Protein AF-A0A9E0WX38-F1 (afdb_monomer)

pLDDT: mean 93.48, std 8.28, range [38.69, 98.75]

Foldseek 3Di:
DPDPPPALLVLLQPADDPDHDDPVNSVVLVVVLVVLCVVVQDVHSRRLSNLSNVLRVLLVQLLVLLVLLQFFLFDDPVPDDDDPVRTDPHGDADSVVLNLVQSVVSVLVSVCVSRVADAAEEELAFLSLSSQLSSCQDVVLFAPQCPPQGHNDRNRSSSVSNLECDPDADPVRHRPHLHYSGCDPRRRRYPDRNPQGQVLLQCQLQPAAQVHEYEYEHEPVSPVPDPCSVVNVVPHDNVGGPHYHYDYSYD

Mean predicted aligned error: 4.36 Å

Secondary structure (DSSP, 8-state):
-----S-HHHHHHT-BTTB---HHHHHHHHHHHHHHHHTTSSS-HHHHHHHHHHHHHHHHHHHHHHHHHHHBS---TT-PPPPGGGB-SS--S-HHHHHHHHHHHHHHHHHHHHHT---EEEES-GGGHHHHHHHHHHHT---TTTTTT--SSHHHHHHHHHHTT---B-TTSSBSSS--SS--TTSTT------STTHHHHHGGGSSPTT-EEEEEEEHHHHHHSTTTTTGGGG--TTTS-EEEEEEE--

Sequence (251 aa):
MPPHQTNPLADWQAGYGPIVHRAETIERMQALVQRLVAQQRVADEATAHTLLAAADRLSCTAMSVVAHMTYARRIDRSGRPLAIEDFKPTPEGHTGGSLNMVPAFVGYLLANALTGTTRGWLMGQGHC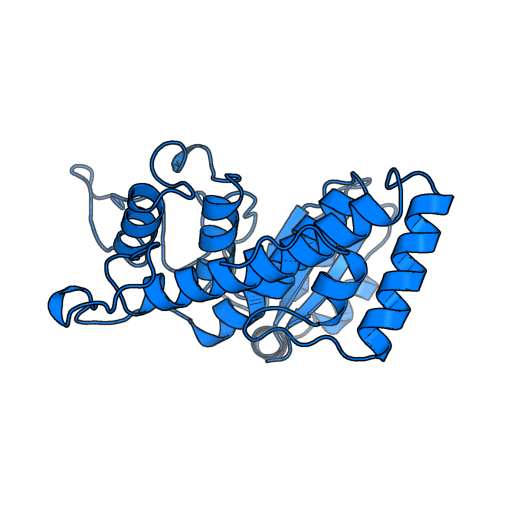VAAIEAVNALTGDVSAAQRGRYDRSEVGLSRLISDFYSYAIDEQGRPAVPLGSHAGPNTAGAISEGGYLGFAGLQYVHTPLPGESLVTFLSDGAFEEQRGSDWAPRWWRAEDCGFAIPIMVLN

Solvent-accessible surface area (backbone atoms only — not comparable to full-atom values): 13602 Å² total; per-residue (Å²): 130,82,85,87,82,83,48,47,56,60,53,34,63,70,30,44,90,94,46,74,66,50,72,68,53,52,52,53,48,52,56,47,44,55,52,32,34,77,66,65,42,30,97,40,63,67,60,51,25,42,51,53,36,48,43,42,54,48,30,52,51,26,41,50,45,32,52,29,30,30,43,21,44,51,62,62,88,87,67,62,85,80,58,81,90,38,42,45,94,73,61,57,82,47,56,74,61,12,54,61,39,23,52,54,54,44,48,52,54,49,52,24,67,50,53,74,46,87,59,50,54,46,48,22,59,7,46,28,28,51,22,55,53,32,43,20,22,62,73,63,59,52,20,86,80,34,61,91,58,46,30,68,48,58,68,20,43,17,45,48,19,49,40,44,67,50,85,52,61,39,100,83,76,43,75,60,55,73,48,55,64,35,31,39,95,44,37,54,75,50,82,52,38,25,75,72,56,20,54,47,50,55,44,49,50,68,64,26,51,62,89,38,32,27,41,30,41,39,35,55,72,32,55,72,72,33,88,57,36,88,50,31,67,78,75,51,45,75,85,78,12,16,52,62,44,78,40,78,50,80,132

Nearest PDB structures (foldseek):
  8io8-assembly1_B  TM=8.795E-01  e=1.112E-07  unclassified
  8ioe-assembly1_A  TM=8.460E-01  e=9.901E-08  Synechococcus elongatus PCC 7942 = FACHB-805
  8ioe-assembly1_G  TM=8.094E-01  e=1.112E-07  Synechococcus elongatus PCC 7942 = FACHB-805
  3ahi-assembly1_A-2  TM=8.149E-01  e=2.651E-07  Bifidobacterium breve
  1tq8-assembly2_E-2  TM=4.152E-01  e=7.425E+00  Mycobacterium tuberculosis H37Rv

Structure (mmCIF, N/CA/C/O backbone):
data_AF-A0A9E0WX38-F1
#
_entry.id   AF-A0A9E0WX38-F1
#
loop_
_atom_site.group_PDB
_atom_site.id
_atom_site.type_symbol
_atom_site.label_atom_id
_atom_site.label_alt_id
_atom_site.label_comp_id
_atom_site.label_asym_id
_atom_site.label_entity_id
_atom_site.label_seq_id
_atom_site.pdbx_PDB_ins_code
_atom_site.Cartn_x
_atom_site.Cartn_y
_atom_site.Cartn_z
_atom_site.occupancy
_atom_site.B_iso_or_equiv
_atom_site.auth_seq_id
_atom_site.auth_comp_id
_atom_site.auth_asym_id
_atom_site.auth_atom_id
_atom_site.pdbx_PDB_model_num
ATOM 1 N N . MET A 1 1 ? 23.300 -7.538 12.062 1.00 38.69 1 MET A N 1
ATOM 2 C CA . MET A 1 1 ? 22.141 -6.879 12.702 1.00 38.69 1 MET A CA 1
ATOM 3 C C . MET A 1 1 ? 22.205 -7.171 14.189 1.00 38.69 1 MET A C 1
ATOM 5 O O . MET A 1 1 ? 22.319 -8.350 14.512 1.00 38.69 1 MET A O 1
ATOM 9 N N . PRO A 1 2 ? 22.183 -6.169 15.081 1.00 39.84 2 PRO A N 1
ATOM 10 C CA . PRO A 1 2 ? 22.010 -6.460 16.493 1.00 39.84 2 PRO A CA 1
ATOM 11 C C . PRO A 1 2 ? 20.585 -6.998 16.726 1.00 39.84 2 PRO A C 1
ATOM 13 O O . PRO A 1 2 ? 19.672 -6.663 15.961 1.00 39.84 2 PRO A O 1
ATOM 16 N N . PRO A 1 3 ? 20.386 -7.856 17.737 1.00 42.59 3 PRO A N 1
ATOM 17 C CA . PRO A 1 3 ? 19.090 -8.442 18.037 1.00 42.59 3 PRO A CA 1
ATOM 18 C C . PRO A 1 3 ? 18.203 -7.372 18.685 1.00 42.59 3 PRO A C 1
ATOM 20 O O . PRO A 1 3 ? 18.282 -7.135 19.885 1.00 42.59 3 PRO A O 1
ATOM 23 N N . HIS A 1 4 ? 17.365 -6.694 17.899 1.00 50.53 4 HIS A N 1
ATOM 24 C CA . HIS A 1 4 ? 16.311 -5.837 18.448 1.00 50.53 4 HIS A CA 1
ATOM 25 C C . HIS A 1 4 ? 15.144 -6.710 18.915 1.00 50.53 4 HIS A C 1
ATOM 27 O O . HIS A 1 4 ? 14.237 -7.032 18.151 1.00 50.53 4 HIS A O 1
ATOM 33 N N . GLN A 1 5 ? 15.215 -7.124 20.177 1.00 52.88 5 GLN A N 1
ATOM 34 C CA . GLN A 1 5 ? 14.068 -7.555 20.980 1.00 52.88 5 GLN A CA 1
ATOM 35 C C . GLN A 1 5 ? 14.127 -6.906 22.372 1.00 52.88 5 GLN A C 1
ATOM 37 O O . GLN A 1 5 ? 13.846 -7.559 23.372 1.00 52.88 5 GLN A O 1
ATOM 42 N N . THR A 1 6 ? 14.543 -5.640 22.481 1.00 66.44 6 THR A N 1
ATOM 43 C CA . THR A 1 6 ? 14.740 -5.025 23.806 1.00 66.44 6 THR A CA 1
ATOM 44 C C . THR A 1 6 ? 13.686 -4.011 24.236 1.00 66.44 6 THR A C 1
ATOM 46 O O . THR A 1 6 ? 13.553 -3.846 25.440 1.00 66.44 6 THR A O 1
ATOM 49 N N . ASN A 1 7 ? 12.866 -3.419 23.357 1.00 86.44 7 ASN A N 1
ATOM 50 C CA . ASN A 1 7 ? 11.622 -2.722 23.740 1.00 86.44 7 ASN A CA 1
ATOM 51 C C . ASN A 1 7 ? 10.858 -2.272 22.471 1.00 86.44 7 ASN A C 1
ATOM 53 O O . ASN A 1 7 ? 11.273 -1.284 21.864 1.00 86.44 7 ASN A O 1
ATOM 57 N N . PRO A 1 8 ? 9.740 -2.917 22.075 1.00 85.81 8 PRO A N 1
ATOM 58 C CA . PRO A 1 8 ? 9.009 -2.558 20.852 1.00 85.81 8 PRO A CA 1
ATOM 59 C C . PRO A 1 8 ? 8.554 -1.094 20.783 1.00 85.81 8 PRO A C 1
ATOM 61 O O . PRO A 1 8 ? 8.531 -0.511 19.703 1.00 85.81 8 PRO A O 1
ATOM 64 N N . LEU A 1 9 ? 8.221 -0.485 21.928 1.00 91.88 9 LEU A N 1
ATOM 65 C CA . LEU A 1 9 ? 7.850 0.929 21.985 1.00 91.88 9 LEU A CA 1
ATOM 66 C C . LEU A 1 9 ? 9.053 1.825 21.679 1.00 91.88 9 LEU A C 1
ATOM 68 O O . LEU A 1 9 ? 8.936 2.731 20.861 1.00 91.88 9 LEU A O 1
ATOM 72 N N . ALA A 1 10 ? 10.200 1.568 22.312 1.00 93.38 10 ALA A N 1
ATOM 73 C CA . ALA A 1 10 ? 11.402 2.368 22.084 1.00 93.38 10 ALA A CA 1
ATOM 74 C C . ALA A 1 10 ? 11.921 2.206 20.647 1.00 93.38 10 ALA A C 1
ATOM 76 O O . ALA A 1 10 ? 12.322 3.189 20.029 1.00 93.38 10 ALA A O 1
ATOM 77 N N . ASP A 1 11 ? 11.859 0.983 20.107 1.00 89.12 11 ASP A N 1
ATOM 78 C CA . ASP A 1 11 ? 12.226 0.695 18.719 1.00 89.12 11 ASP A CA 1
ATOM 79 C C . ASP A 1 11 ? 11.339 1.476 17.738 1.00 89.12 11 ASP A C 1
ATOM 81 O O . ASP A 1 11 ? 11.852 2.071 16.795 1.00 89.12 11 ASP A O 1
ATOM 85 N N . TRP A 1 12 ? 10.020 1.515 17.967 1.00 95.94 12 TRP A N 1
ATOM 86 C CA . TRP A 1 12 ? 9.110 2.305 17.138 1.00 95.94 12 TRP A CA 1
ATOM 87 C C . TRP A 1 12 ? 9.351 3.811 17.299 1.00 95.94 12 TRP A C 1
ATOM 89 O O . TRP A 1 12 ? 9.479 4.514 16.306 1.00 95.94 12 TRP A O 1
ATOM 99 N N . GLN A 1 13 ? 9.483 4.318 18.529 1.00 96.44 13 GLN A N 1
ATOM 100 C CA . GLN A 1 13 ? 9.718 5.745 18.796 1.00 96.44 13 GLN A CA 1
ATOM 101 C C . GLN A 1 13 ? 11.007 6.277 18.157 1.00 96.44 13 GLN A C 1
ATOM 103 O O . GLN A 1 13 ? 11.048 7.437 17.749 1.00 96.44 13 GLN A O 1
ATOM 108 N N . ALA A 1 14 ? 12.044 5.442 18.055 1.00 95.06 14 ALA A N 1
ATOM 109 C CA . ALA A 1 14 ? 13.295 5.793 17.390 1.00 95.06 14 ALA A CA 1
ATOM 110 C C . ALA A 1 14 ? 13.147 5.960 15.864 1.00 95.06 14 ALA A C 1
ATOM 112 O O . ALA A 1 14 ? 14.018 6.561 15.232 1.00 95.06 14 ALA A O 1
ATOM 113 N N . GLY A 1 15 ? 12.056 5.456 15.279 1.00 95.56 15 GLY A N 1
ATOM 114 C CA . GLY A 1 15 ? 11.869 5.369 13.836 1.00 95.56 15 GLY A CA 1
ATOM 115 C C . GLY A 1 15 ? 12.693 4.244 13.204 1.00 95.5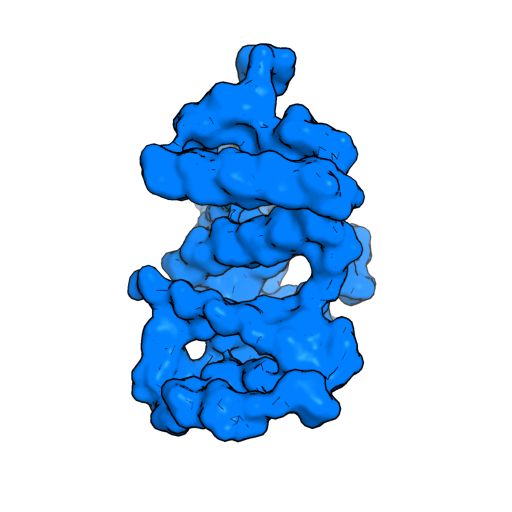6 15 GLY A C 1
ATOM 116 O O . GLY A 1 15 ? 13.374 3.464 13.874 1.00 95.56 15 GLY A O 1
ATOM 117 N N . TYR A 1 16 ? 12.632 4.139 11.878 1.00 96.38 16 TYR A N 1
ATOM 118 C CA . TYR A 1 16 ? 13.364 3.113 11.135 1.00 96.38 16 TYR A CA 1
ATOM 119 C C . TYR A 1 16 ? 13.675 3.583 9.714 1.00 96.38 16 TYR A C 1
ATOM 121 O O . TYR A 1 16 ? 12.792 4.040 8.991 1.00 96.38 16 TYR A O 1
ATOM 129 N N . GLY A 1 17 ? 14.934 3.445 9.286 1.00 94.75 17 GLY A N 1
ATOM 130 C CA . GLY A 1 17 ? 15.365 3.906 7.964 1.00 94.75 17 GLY A CA 1
ATOM 131 C C . GLY A 1 17 ? 15.075 5.406 7.766 1.00 94.75 17 GLY A C 1
ATOM 132 O O . GLY A 1 17 ? 15.518 6.200 8.593 1.00 94.75 17 GLY A O 1
ATOM 133 N N . PRO A 1 18 ? 14.357 5.817 6.700 1.00 94.69 18 PRO A N 1
ATOM 134 C CA . PRO A 1 18 ? 13.966 7.213 6.487 1.00 94.69 18 PRO A CA 1
ATOM 135 C C . PRO A 1 18 ? 12.768 7.672 7.341 1.00 94.69 18 PRO A C 1
ATOM 137 O O . PRO A 1 18 ? 12.401 8.843 7.277 1.00 94.69 18 PRO A O 1
ATOM 140 N N . ILE A 1 19 ? 12.119 6.780 8.098 1.00 96.38 19 ILE A N 1
ATOM 141 C CA . ILE A 1 19 ? 10.919 7.110 8.875 1.00 96.38 19 ILE A CA 1
ATOM 142 C C . ILE A 1 19 ? 11.330 7.700 10.219 1.00 96.38 19 ILE A C 1
ATOM 144 O O . ILE A 1 19 ? 12.026 7.055 11.002 1.00 96.38 19 ILE A O 1
ATOM 148 N N . VAL A 1 20 ? 10.838 8.907 10.495 1.00 96.56 20 VAL A N 1
ATOM 149 C CA . VAL A 1 20 ? 10.998 9.605 11.773 1.00 96.56 20 VAL A CA 1
ATOM 150 C C . VAL A 1 20 ? 9.623 10.016 12.281 1.00 96.56 20 VAL A C 1
ATOM 152 O O . VAL A 1 20 ? 8.855 10.666 11.568 1.00 96.56 20 VAL A O 1
ATOM 155 N N . HIS A 1 21 ? 9.320 9.677 13.532 1.00 96.75 21 HIS A N 1
ATOM 156 C CA . HIS A 1 21 ? 8.054 10.050 14.158 1.00 96.75 21 HIS A CA 1
ATOM 157 C C . HIS A 1 21 ? 8.184 11.385 14.880 1.00 96.75 21 HIS A C 1
ATOM 159 O O . HIS A 1 21 ? 9.074 11.589 15.704 1.00 96.75 21 HIS A O 1
ATOM 165 N N . ARG A 1 22 ? 7.263 12.308 14.599 1.00 97.00 22 ARG A N 1
ATOM 166 C CA . ARG A 1 22 ? 7.147 13.549 15.375 1.00 97.00 22 ARG A CA 1
ATOM 167 C C . ARG A 1 22 ? 6.636 13.231 16.779 1.00 97.00 22 ARG A C 1
ATOM 169 O O . ARG A 1 22 ? 5.847 12.303 16.946 1.00 97.00 22 ARG A O 1
ATOM 176 N N . ALA A 1 23 ? 6.997 14.060 17.758 1.00 96.94 23 ALA A N 1
ATOM 177 C CA . ALA A 1 23 ? 6.510 13.924 19.134 1.00 96.94 23 ALA A CA 1
ATOM 178 C C . ALA A 1 23 ? 4.971 13.848 19.204 1.00 96.94 23 ALA A C 1
ATOM 180 O O . ALA A 1 23 ? 4.426 12.968 19.860 1.00 96.94 23 ALA A O 1
ATOM 181 N N . GLU A 1 24 ? 4.278 14.691 18.431 1.00 97.94 24 GLU A N 1
ATOM 182 C CA . GLU A 1 24 ? 2.813 14.681 18.316 1.00 97.94 24 GLU A CA 1
ATOM 183 C C . GLU A 1 24 ? 2.267 13.357 17.749 1.00 97.94 24 GLU A C 1
ATOM 185 O O . GLU A 1 24 ? 1.234 12.862 18.196 1.00 97.94 24 GLU A O 1
ATOM 190 N N . THR A 1 25 ? 2.956 12.754 16.773 1.00 96.31 25 THR A N 1
ATOM 191 C CA . THR A 1 25 ? 2.580 11.437 16.236 1.00 96.31 25 THR A CA 1
ATOM 192 C C . THR A 1 25 ? 2.729 10.365 17.313 1.00 96.31 25 THR A C 1
ATOM 194 O O . THR A 1 25 ? 1.819 9.558 17.491 1.00 96.31 25 THR A O 1
ATOM 197 N N . ILE A 1 26 ? 3.841 10.378 18.056 1.00 97.50 26 ILE A N 1
ATOM 198 C CA . ILE A 1 26 ? 4.096 9.432 19.151 1.00 97.50 26 ILE A CA 1
ATOM 199 C C . ILE A 1 26 ? 2.989 9.525 20.202 1.00 97.50 26 ILE A C 1
ATOM 201 O O . ILE A 1 26 ? 2.366 8.513 20.518 1.00 97.50 26 ILE A O 1
ATOM 205 N N . GLU A 1 27 ? 2.690 10.734 20.676 1.00 97.81 27 GLU A N 1
ATOM 206 C CA . GLU A 1 27 ? 1.648 10.984 21.674 1.00 97.81 27 GLU A CA 1
ATOM 207 C C . GLU A 1 27 ? 0.271 10.482 21.205 1.00 97.81 27 GLU A C 1
ATOM 209 O O . GLU A 1 27 ? -0.404 9.725 21.909 1.00 97.81 27 GLU A O 1
ATOM 214 N N . ARG A 1 28 ? -0.138 10.839 19.980 1.00 97.81 28 ARG A N 1
ATOM 215 C CA . ARG A 1 28 ? -1.439 10.434 19.420 1.0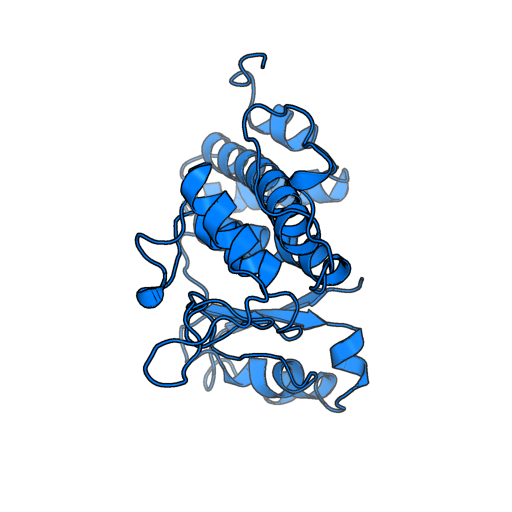0 97.81 28 ARG A CA 1
ATOM 216 C C . ARG A 1 28 ? -1.566 8.926 19.258 1.00 97.81 28 ARG A C 1
ATOM 218 O O . ARG A 1 28 ? -2.635 8.373 19.523 1.00 97.81 28 ARG A O 1
ATOM 225 N N . MET A 1 29 ? -0.500 8.259 18.826 1.00 97.44 29 MET A N 1
ATOM 226 C CA . MET A 1 29 ? -0.510 6.808 18.669 1.00 97.44 29 MET A CA 1
ATOM 227 C C . MET A 1 29 ? -0.503 6.095 20.017 1.00 97.44 29 MET A C 1
ATOM 229 O O . MET A 1 29 ? -1.239 5.128 20.163 1.00 97.44 29 MET A O 1
ATOM 233 N N . GLN A 1 30 ? 0.224 6.591 21.022 1.00 97.31 30 GLN A N 1
ATOM 234 C CA . GLN A 1 30 ? 0.152 6.044 22.382 1.00 97.31 30 GLN A CA 1
ATOM 235 C C . GLN A 1 30 ? -1.269 6.149 22.950 1.00 97.31 30 GLN A C 1
ATOM 237 O O . GLN A 1 30 ? -1.817 5.157 23.432 1.00 97.31 30 GLN A O 1
ATOM 242 N N . ALA A 1 31 ? -1.916 7.308 22.798 1.00 98.06 31 ALA A N 1
ATOM 243 C CA . ALA A 1 31 ? -3.309 7.485 23.201 1.00 98.06 31 ALA A CA 1
ATOM 244 C C . ALA A 1 31 ? -4.270 6.569 22.413 1.00 98.06 31 ALA A C 1
ATOM 246 O O . ALA A 1 31 ? -5.243 6.054 22.964 1.00 98.06 31 ALA A O 1
ATOM 247 N N . LEU A 1 32 ? -4.026 6.339 21.117 1.00 97.94 32 LEU A N 1
ATOM 248 C CA . LEU A 1 32 ? -4.791 5.371 20.325 1.00 97.94 32 LEU A CA 1
ATOM 249 C C . LEU A 1 32 ? -4.598 3.940 20.842 1.00 97.94 32 LEU A C 1
ATOM 251 O O . LEU A 1 32 ? -5.591 3.242 21.030 1.00 97.94 32 LEU A O 1
ATOM 255 N N . VAL A 1 33 ? -3.359 3.516 21.095 1.00 98.12 33 VAL A N 1
ATOM 256 C CA . VAL A 1 33 ? -3.032 2.177 21.603 1.00 98.12 33 VAL A CA 1
ATOM 257 C C . VAL A 1 33 ? -3.730 1.922 22.936 1.00 98.12 33 VAL A C 1
ATOM 259 O O . VAL A 1 33 ? -4.448 0.931 23.058 1.00 98.12 33 VAL A O 1
ATOM 262 N N . GLN A 1 34 ? -3.621 2.849 23.889 1.00 98.00 34 GLN A N 1
ATOM 263 C CA . GLN A 1 34 ? -4.294 2.746 25.188 1.00 98.00 34 GLN A CA 1
ATOM 264 C C . GLN A 1 34 ? -5.811 2.587 25.035 1.00 98.00 34 GLN A C 1
ATOM 266 O O . GLN A 1 34 ? -6.418 1.725 25.674 1.00 98.00 34 GLN A O 1
ATOM 271 N N . ARG A 1 35 ? -6.436 3.365 24.139 1.00 98.31 35 ARG A N 1
ATOM 272 C CA . ARG A 1 35 ? -7.873 3.233 23.850 1.00 98.31 35 ARG A CA 1
ATOM 273 C C . ARG A 1 35 ? -8.221 1.878 23.241 1.00 98.31 35 ARG A C 1
ATOM 275 O O . ARG A 1 35 ? -9.215 1.287 23.647 1.00 98.31 35 ARG A O 1
ATOM 282 N N . LEU A 1 36 ? -7.433 1.382 22.288 1.00 98.19 36 LEU A N 1
ATOM 283 C CA . LEU A 1 36 ? -7.690 0.093 21.639 1.00 98.19 36 LEU A CA 1
ATOM 284 C C . LEU A 1 36 ? -7.538 -1.084 22.608 1.00 98.19 36 LEU A C 1
ATOM 286 O O . LEU A 1 36 ? -8.338 -2.015 22.544 1.00 98.19 36 LEU A O 1
ATOM 290 N N . VAL A 1 37 ? -6.572 -1.025 23.528 1.00 98.00 37 VAL A N 1
ATOM 291 C CA . VAL A 1 37 ? -6.400 -2.027 24.593 1.00 98.00 37 VAL A CA 1
ATOM 292 C C . VAL A 1 37 ? -7.565 -1.970 25.580 1.00 98.00 37 VAL A C 1
ATOM 294 O O . VAL A 1 37 ? -8.166 -2.999 25.878 1.00 98.00 37 VAL A O 1
ATOM 297 N N . ALA A 1 38 ? -7.964 -0.773 26.023 1.00 98.06 38 ALA A N 1
ATOM 298 C CA . ALA A 1 38 ? -9.128 -0.602 26.897 1.00 98.06 38 ALA A CA 1
ATOM 299 C C . ALA A 1 38 ? -10.431 -1.117 26.254 1.00 98.06 38 ALA A C 1
ATOM 301 O O . ALA A 1 38 ? -11.311 -1.626 26.944 1.00 98.06 38 ALA A O 1
ATOM 302 N N . GLN A 1 39 ? -10.542 -1.019 24.927 1.00 97.44 39 GLN A N 1
ATOM 303 C CA . GLN A 1 39 ? -11.654 -1.549 24.132 1.00 97.44 39 GLN A CA 1
ATOM 304 C C . GLN A 1 39 ? -11.485 -3.024 23.731 1.00 97.44 39 GLN A C 1
ATOM 306 O O . GLN A 1 39 ? -12.314 -3.537 22.979 1.00 97.44 39 GLN A O 1
ATOM 311 N N . GLN A 1 40 ? -10.418 -3.696 24.179 1.00 96.75 40 GLN A N 1
ATOM 312 C CA . GLN A 1 40 ? -10.097 -5.088 23.840 1.00 96.75 40 GLN A CA 1
ATOM 313 C C . GLN A 1 40 ? -10.009 -5.353 22.322 1.00 96.75 40 GLN A C 1
ATOM 315 O O . GLN A 1 40 ? -10.276 -6.458 21.854 1.00 96.75 40 GLN A O 1
ATOM 320 N N . ARG A 1 41 ? -9.638 -4.337 21.529 1.00 96.56 41 ARG A N 1
ATOM 321 C CA . ARG A 1 41 ? -9.387 -4.470 20.080 1.00 96.56 41 ARG A CA 1
ATOM 322 C C . ARG A 1 41 ? -7.992 -5.017 19.784 1.00 96.56 41 ARG A C 1
ATOM 324 O O . ARG A 1 41 ? -7.810 -5.682 18.771 1.00 96.56 41 ARG A O 1
ATOM 331 N N . VAL A 1 42 ? -7.040 -4.762 20.680 1.00 96.25 42 VAL A N 1
ATOM 332 C CA . VAL A 1 42 ? -5.699 -5.361 20.699 1.00 96.25 42 VAL A CA 1
ATOM 333 C C . VAL A 1 42 ? -5.481 -5.985 22.074 1.00 96.25 42 VAL A C 1
ATOM 335 O O . VAL A 1 42 ? -5.975 -5.452 23.065 1.00 96.25 42 VAL A O 1
ATOM 338 N N . ALA A 1 43 ? -4.755 -7.104 22.130 1.00 95.00 43 ALA A N 1
ATOM 339 C CA . ALA A 1 43 ? -4.523 -7.853 23.364 1.00 95.00 43 ALA A CA 1
ATOM 340 C C . ALA A 1 43 ? -3.837 -7.014 24.456 1.00 95.00 43 ALA A C 1
ATOM 342 O O . ALA A 1 43 ? -4.282 -7.003 25.601 1.00 95.00 43 ALA A O 1
ATOM 343 N N . ASP A 1 44 ? -2.772 -6.300 24.092 1.00 96.50 44 ASP A N 1
ATOM 344 C CA . ASP A 1 44 ? -1.986 -5.466 24.994 1.00 96.50 44 ASP A CA 1
ATOM 345 C C . ASP A 1 44 ? -1.183 -4.404 24.221 1.00 96.50 44 ASP A C 1
ATOM 347 O O . ASP A 1 44 ? -1.093 -4.415 22.987 1.00 96.50 44 ASP A O 1
ATOM 351 N N . GLU A 1 45 ? -0.590 -3.462 24.959 1.00 96.75 45 GLU A N 1
ATOM 352 C CA . GLU A 1 45 ? 0.225 -2.398 24.369 1.00 96.75 45 GLU A CA 1
ATOM 353 C C . GLU A 1 45 ? 1.474 -2.948 23.668 1.00 96.75 45 GLU A C 1
ATOM 355 O O . GLU A 1 45 ? 1.885 -2.420 22.638 1.00 96.75 45 GLU A O 1
ATOM 360 N N . ALA A 1 46 ? 2.080 -4.023 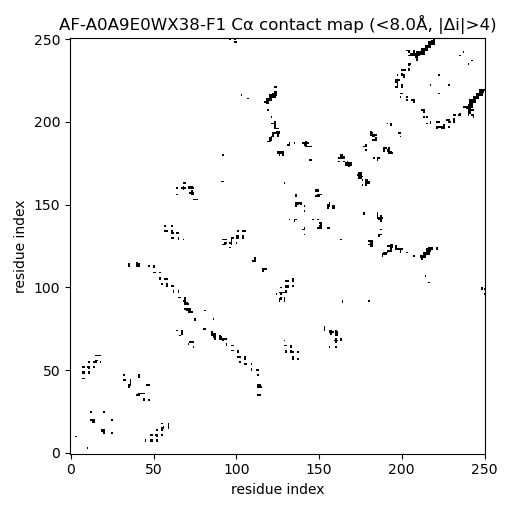24.183 1.00 95.94 46 ALA A N 1
ATOM 361 C CA . ALA A 1 46 ? 3.292 -4.607 23.607 1.00 95.94 46 ALA A CA 1
ATOM 362 C C . ALA A 1 46 ? 3.047 -5.155 22.190 1.00 95.94 46 ALA A C 1
ATOM 364 O O . ALA A 1 46 ? 3.856 -4.941 21.281 1.00 95.94 46 ALA A O 1
ATOM 365 N N . THR A 1 47 ? 1.901 -5.799 21.982 1.00 96.38 47 THR A N 1
ATOM 366 C CA . THR A 1 47 ? 1.421 -6.280 20.685 1.00 96.38 47 THR A CA 1
ATOM 367 C C . THR A 1 47 ? 1.190 -5.112 19.731 1.00 96.38 47 THR A C 1
ATOM 369 O O . THR A 1 47 ? 1.661 -5.142 18.593 1.00 96.38 47 THR A O 1
ATOM 372 N N . ALA A 1 48 ? 0.532 -4.045 20.195 1.00 97.81 48 ALA A N 1
ATOM 373 C CA . ALA A 1 48 ? 0.296 -2.859 19.377 1.00 97.81 48 ALA A CA 1
ATOM 374 C C . ALA A 1 48 ? 1.608 -2.171 18.958 1.00 97.81 48 ALA A C 1
ATOM 376 O O . ALA A 1 48 ? 1.794 -1.864 17.781 1.00 97.81 48 ALA A O 1
ATOM 377 N N . HIS A 1 49 ? 2.555 -1.993 19.884 1.00 97.69 49 HIS A N 1
ATOM 378 C CA . HIS A 1 49 ? 3.874 -1.424 19.590 1.00 97.69 49 HIS A CA 1
ATOM 379 C C . HIS A 1 49 ? 4.697 -2.307 18.643 1.00 97.69 49 HIS A C 1
ATOM 381 O O . HIS A 1 49 ? 5.415 -1.794 17.787 1.00 97.69 49 HIS A O 1
ATOM 387 N N . THR A 1 50 ? 4.544 -3.631 18.727 1.00 97.25 50 THR A N 1
ATOM 388 C CA . THR A 1 50 ? 5.168 -4.565 17.778 1.00 97.25 50 THR A CA 1
ATOM 389 C C . THR A 1 50 ? 4.614 -4.372 16.365 1.00 97.25 50 THR A C 1
ATOM 391 O O . THR A 1 50 ? 5.388 -4.331 15.409 1.00 97.25 50 THR A O 1
ATOM 394 N N . LEU A 1 51 ? 3.295 -4.200 16.217 1.00 98.19 51 LEU A N 1
ATOM 395 C CA . LEU A 1 51 ? 2.665 -3.901 14.925 1.00 98.19 51 LEU A CA 1
ATOM 396 C C . LEU A 1 51 ? 3.107 -2.541 14.369 1.00 98.19 51 LEU A C 1
ATOM 398 O O . LEU A 1 51 ? 3.372 -2.436 13.173 1.00 98.19 51 LEU A O 1
ATOM 402 N N . LEU A 1 52 ? 3.252 -1.529 15.226 1.00 98.31 52 LEU A N 1
ATOM 403 C CA . LEU A 1 52 ? 3.766 -0.212 14.842 1.00 98.31 52 LEU A CA 1
ATOM 404 C C . LEU A 1 52 ? 5.208 -0.289 14.318 1.00 98.31 52 LEU A C 1
ATOM 406 O O . LEU A 1 52 ? 5.492 0.171 13.214 1.00 98.31 52 LEU A O 1
ATOM 410 N N . ALA A 1 53 ? 6.106 -0.959 15.044 1.00 97.44 53 ALA A N 1
ATOM 411 C CA . ALA A 1 53 ? 7.480 -1.174 14.591 1.00 97.44 53 ALA A CA 1
ATOM 412 C C . ALA A 1 53 ? 7.548 -2.021 13.302 1.00 97.44 53 ALA A C 1
ATOM 414 O O . ALA A 1 53 ? 8.400 -1.796 12.437 1.00 97.44 53 ALA A O 1
ATOM 415 N N . ALA A 1 54 ? 6.655 -3.004 13.149 1.00 97.75 54 ALA A N 1
ATOM 416 C CA . ALA A 1 54 ? 6.562 -3.813 11.936 1.00 97.75 54 ALA A CA 1
ATOM 417 C C . ALA A 1 54 ? 6.095 -2.988 10.725 1.00 97.75 54 ALA A C 1
ATOM 419 O O . ALA A 1 54 ? 6.623 -3.183 9.629 1.00 97.75 54 ALA A O 1
ATOM 420 N N . ALA A 1 55 ? 5.164 -2.049 10.919 1.00 98.44 55 ALA A N 1
ATOM 421 C CA . ALA A 1 55 ? 4.693 -1.145 9.875 1.00 98.44 55 ALA A CA 1
ATOM 422 C C . ALA A 1 55 ? 5.827 -0.263 9.324 1.00 98.44 55 ALA A C 1
ATOM 424 O O . ALA A 1 55 ? 5.959 -0.131 8.105 1.00 98.44 55 ALA A O 1
ATOM 425 N N . ASP A 1 56 ? 6.707 0.256 10.184 1.00 98.31 56 ASP A N 1
ATOM 426 C CA . ASP A 1 56 ? 7.867 1.039 9.738 1.00 98.31 56 ASP A CA 1
ATOM 427 C C . ASP A 1 56 ? 8.841 0.192 8.902 1.00 98.31 56 ASP A C 1
ATOM 429 O O . ASP A 1 56 ? 9.293 0.597 7.826 1.00 98.31 56 ASP A O 1
ATOM 433 N N . ARG A 1 57 ? 9.134 -1.034 9.357 1.00 97.56 57 ARG A N 1
ATOM 434 C CA . ARG A 1 57 ? 10.027 -1.971 8.651 1.00 97.56 57 ARG A CA 1
ATOM 435 C C . ARG A 1 57 ? 9.461 -2.406 7.301 1.00 97.56 57 ARG A C 1
ATOM 437 O O . ARG A 1 57 ? 10.208 -2.490 6.318 1.00 97.56 57 ARG A O 1
ATOM 444 N N . LEU A 1 58 ? 8.157 -2.682 7.254 1.00 98.62 58 LEU A N 1
ATOM 445 C CA . LEU A 1 58 ? 7.445 -3.030 6.029 1.00 98.62 58 LEU A CA 1
ATOM 446 C C . LEU A 1 58 ? 7.471 -1.856 5.050 1.00 98.62 58 LEU A C 1
ATOM 448 O O . LEU A 1 58 ? 7.866 -2.051 3.905 1.00 98.62 58 LEU A O 1
ATOM 452 N N . SER A 1 59 ? 7.152 -0.646 5.515 1.00 98.69 59 SER A N 1
ATOM 453 C CA . SER A 1 59 ? 7.186 0.571 4.698 1.00 98.69 59 SER A CA 1
ATOM 454 C C . SER A 1 59 ? 8.572 0.809 4.098 1.00 98.69 59 SER A C 1
ATOM 456 O O . SER A 1 59 ? 8.695 1.035 2.898 1.00 98.69 59 SER A O 1
ATOM 458 N N . CYS A 1 60 ? 9.641 0.673 4.886 1.00 98.00 60 CYS A N 1
ATOM 459 C CA . CYS A 1 60 ? 11.008 0.845 4.386 1.00 98.00 60 CYS A CA 1
ATOM 460 C C . CYS A 1 60 ? 11.393 -0.192 3.327 1.00 98.00 60 CYS A C 1
ATOM 462 O O . CYS A 1 60 ? 12.016 0.141 2.318 1.00 98.00 60 CYS A O 1
ATOM 464 N N . THR A 1 61 ? 11.007 -1.451 3.539 1.00 97.88 61 THR A N 1
ATOM 465 C CA . THR A 1 61 ? 11.295 -2.523 2.580 1.00 97.88 61 THR A CA 1
ATOM 466 C C . THR A 1 61 ? 10.476 -2.341 1.303 1.00 97.88 61 THR A C 1
ATOM 468 O O . THR A 1 61 ? 11.024 -2.462 0.212 1.00 97.88 61 THR A O 1
ATOM 471 N N . ALA A 1 62 ? 9.196 -1.988 1.419 1.00 98.69 62 ALA A N 1
ATOM 472 C CA . ALA A 1 62 ? 8.323 -1.716 0.283 1.00 98.69 62 ALA A CA 1
ATOM 473 C C . ALA A 1 62 ? 8.804 -0.506 -0.532 1.00 98.69 62 ALA A C 1
ATOM 475 O O . ALA A 1 62 ? 8.876 -0.604 -1.751 1.00 98.69 62 ALA A O 1
ATOM 476 N N . MET A 1 63 ? 9.234 0.589 0.110 1.00 98.56 63 MET A N 1
ATOM 477 C CA . MET A 1 63 ? 9.851 1.730 -0.585 1.00 98.56 63 MET A CA 1
ATOM 478 C C . MET A 1 63 ? 11.118 1.324 -1.351 1.00 98.56 63 MET A C 1
ATOM 480 O O . MET A 1 63 ? 11.323 1.766 -2.481 1.00 98.56 63 MET A O 1
ATOM 484 N N . SER A 1 64 ? 11.944 0.441 -0.777 1.00 97.38 64 SER A N 1
ATOM 485 C CA . SER A 1 64 ? 13.095 -0.130 -1.486 1.00 97.38 64 SER A CA 1
ATOM 486 C C . SER A 1 64 ? 12.651 -0.937 -2.709 1.00 97.38 64 SER A C 1
ATOM 488 O O . SER A 1 64 ? 13.173 -0.718 -3.800 1.00 97.38 64 SER A O 1
ATOM 490 N N . VAL A 1 65 ? 11.652 -1.816 -2.575 1.00 98.44 65 VAL A N 1
ATOM 491 C CA . VAL A 1 65 ? 11.106 -2.587 -3.707 1.00 98.44 65 VAL A CA 1
ATOM 492 C C . VAL A 1 65 ? 10.548 -1.658 -4.788 1.00 98.44 65 VAL A C 1
ATOM 494 O O . VAL A 1 65 ? 10.871 -1.865 -5.950 1.00 98.44 65 VAL A O 1
ATOM 497 N N . VAL A 1 66 ? 9.817 -0.596 -4.432 1.00 98.44 66 VAL A N 1
ATOM 498 C CA . VAL A 1 66 ? 9.319 0.423 -5.377 1.00 98.44 66 VAL A CA 1
ATOM 499 C C . VAL A 1 66 ? 10.464 1.068 -6.161 1.00 98.44 66 VAL A C 1
ATOM 501 O O . VAL A 1 66 ? 10.397 1.149 -7.385 1.00 98.44 66 VAL A O 1
ATOM 504 N N . ALA A 1 67 ? 11.545 1.479 -5.492 1.00 97.56 67 ALA A N 1
ATOM 505 C CA . ALA A 1 67 ? 12.709 2.029 -6.185 1.00 97.56 67 ALA A CA 1
ATOM 506 C C . ALA A 1 67 ? 13.334 1.003 -7.150 1.00 97.56 67 ALA A C 1
ATOM 508 O O . ALA A 1 67 ? 13.675 1.341 -8.283 1.00 97.56 67 ALA A O 1
ATOM 509 N N . HIS A 1 68 ? 13.436 -0.264 -6.741 1.00 98.06 68 HIS A N 1
ATOM 510 C CA . HIS A 1 68 ? 13.945 -1.319 -7.616 1.00 98.06 68 HIS A CA 1
ATOM 511 C C . HIS A 1 68 ? 13.001 -1.605 -8.788 1.00 98.06 68 HIS A C 1
ATOM 513 O O . HIS A 1 68 ? 13.489 -1.793 -9.894 1.00 98.06 68 HIS A O 1
ATOM 519 N N . MET A 1 69 ? 11.680 -1.582 -8.591 1.00 98.06 69 MET A N 1
ATOM 520 C CA . MET A 1 69 ? 10.695 -1.729 -9.668 1.00 98.06 69 MET A CA 1
ATOM 521 C C . MET A 1 69 ? 10.919 -0.686 -10.767 1.00 98.06 69 MET A C 1
ATOM 523 O O . MET A 1 69 ? 10.864 -1.037 -11.944 1.00 98.06 69 MET A O 1
ATOM 527 N N . THR A 1 70 ? 11.252 0.556 -10.411 1.00 97.25 70 THR A N 1
ATOM 528 C CA . THR A 1 70 ? 11.561 1.597 -11.400 1.00 97.25 70 THR A CA 1
ATOM 529 C C . THR A 1 70 ? 12.933 1.403 -12.047 1.00 97.25 70 THR A C 1
ATOM 531 O O . THR A 1 70 ? 13.051 1.461 -13.269 1.00 97.25 70 THR A O 1
ATOM 534 N N . TYR A 1 71 ? 13.988 1.195 -11.253 1.00 97.62 71 TYR A N 1
ATOM 535 C CA . TYR A 1 71 ? 15.367 1.370 -11.731 1.00 97.62 71 TYR A CA 1
ATOM 536 C C . TYR A 1 71 ? 16.140 0.069 -11.984 1.00 97.62 71 TYR A C 1
ATOM 538 O O . TYR A 1 71 ? 17.085 0.069 -12.771 1.00 97.62 71 TYR A O 1
ATOM 546 N N . ALA A 1 72 ? 15.772 -1.039 -11.345 1.00 97.38 72 ALA A N 1
ATOM 547 C CA . ALA A 1 72 ? 16.539 -2.283 -11.338 1.00 97.38 72 ALA A CA 1
ATOM 548 C C . ALA A 1 72 ? 15.764 -3.451 -11.963 1.00 97.38 72 ALA A C 1
ATOM 550 O O . ALA A 1 72 ? 14.559 -3.390 -12.174 1.00 97.38 72 ALA A O 1
ATOM 551 N N . ARG A 1 73 ? 16.466 -4.538 -12.282 1.00 96.25 73 ARG A N 1
ATOM 552 C CA . ARG A 1 73 ? 15.888 -5.813 -12.743 1.00 96.25 73 ARG A CA 1
ATOM 553 C C . ARG A 1 73 ? 15.689 -6.817 -11.612 1.00 96.25 73 ARG A C 1
ATOM 555 O O . ARG A 1 73 ? 14.923 -7.765 -11.751 1.00 96.25 73 ARG A O 1
ATOM 562 N N . ARG A 1 74 ? 16.391 -6.628 -10.500 1.00 96.12 74 ARG A N 1
ATOM 563 C CA . ARG A 1 74 ? 16.387 -7.534 -9.352 1.00 96.12 74 ARG A CA 1
ATOM 564 C C . ARG A 1 74 ? 16.615 -6.768 -8.062 1.00 96.12 74 ARG A C 1
ATOM 566 O O . ARG A 1 74 ? 17.001 -5.604 -8.098 1.00 96.12 74 ARG A O 1
ATOM 573 N N . ILE A 1 75 ? 16.439 -7.450 -6.940 1.00 96.31 75 ILE A N 1
ATOM 574 C CA . ILE A 1 75 ? 16.836 -6.970 -5.615 1.00 96.31 75 ILE A CA 1
ATOM 575 C C . ILE A 1 75 ? 17.839 -7.955 -5.007 1.00 96.31 75 ILE A C 1
ATOM 577 O O . ILE A 1 75 ? 17.705 -9.159 -5.200 1.00 96.31 75 ILE A O 1
ATOM 581 N N . ASP A 1 76 ? 18.848 -7.459 -4.287 1.00 95.19 76 ASP A N 1
ATOM 582 C CA . ASP A 1 76 ? 19.748 -8.290 -3.477 1.00 95.19 76 ASP A CA 1
ATOM 583 C C . ASP A 1 76 ? 19.416 -8.063 -1.998 1.00 95.19 76 ASP A C 1
ATOM 585 O O . ASP A 1 76 ? 19.662 -6.992 -1.436 1.00 95.19 76 ASP A O 1
ATOM 589 N N . ARG A 1 77 ? 18.831 -9.071 -1.348 1.00 92.12 77 ARG A N 1
ATOM 590 C CA . ARG A 1 77 ? 18.372 -8.953 0.044 1.00 92.12 77 ARG A CA 1
ATOM 591 C C . ARG A 1 77 ? 19.509 -9.027 1.059 1.00 92.12 77 ARG A C 1
ATOM 593 O O . ARG A 1 77 ? 19.278 -8.733 2.231 1.00 92.12 77 ARG A O 1
ATOM 600 N N . SER A 1 78 ? 20.718 -9.403 0.637 1.00 91.81 78 SER A N 1
ATOM 601 C CA . SER A 1 78 ? 21.911 -9.346 1.487 1.00 91.81 78 SER A CA 1
ATOM 602 C C . SER A 1 78 ? 22.477 -7.926 1.603 1.00 91.81 78 SER A C 1
ATOM 604 O O . SER A 1 78 ? 23.302 -7.673 2.479 1.00 91.81 78 SER A O 1
ATOM 606 N N . GLY A 1 79 ? 22.014 -6.994 0.759 1.00 88.62 79 GLY A N 1
ATOM 607 C CA . GLY A 1 79 ? 22.442 -5.595 0.768 1.00 88.62 79 GLY A CA 1
ATOM 608 C C . GLY A 1 79 ? 23.752 -5.346 0.021 1.00 88.62 79 GLY A C 1
ATOM 609 O O . GLY A 1 79 ? 24.377 -4.304 0.218 1.00 88.62 79 GLY A O 1
ATOM 610 N N . ARG A 1 80 ? 24.194 -6.288 -0.824 1.00 94.31 80 ARG A N 1
ATOM 611 C CA . ARG A 1 80 ? 25.356 -6.062 -1.693 1.00 94.31 80 ARG A CA 1
ATOM 612 C C . ARG A 1 80 ? 25.029 -5.032 -2.779 1.00 94.31 80 ARG A C 1
ATOM 614 O O . ARG A 1 80 ? 23.894 -5.005 -3.257 1.00 94.31 80 ARG A O 1
ATOM 621 N N . PRO A 1 81 ? 26.015 -4.223 -3.208 1.00 95.38 81 PRO A N 1
ATOM 622 C CA . PRO A 1 81 ? 25.837 -3.321 -4.338 1.00 95.38 81 PRO A CA 1
ATOM 623 C C . PRO A 1 81 ? 25.398 -4.067 -5.603 1.00 95.38 81 PRO A C 1
ATOM 625 O O . PRO A 1 81 ? 25.903 -5.153 -5.895 1.00 95.38 81 PRO A O 1
ATOM 628 N N . LEU A 1 82 ? 24.478 -3.461 -6.350 1.00 96.25 82 LEU A N 1
ATOM 629 C CA . LEU A 1 82 ? 24.072 -3.924 -7.674 1.00 96.25 82 LEU A CA 1
ATOM 630 C C . LEU A 1 82 ? 25.116 -3.526 -8.728 1.00 96.25 82 LEU A C 1
ATOM 632 O O . LEU A 1 82 ? 25.743 -2.469 -8.618 1.00 96.25 82 LEU A O 1
ATOM 636 N N . ALA A 1 83 ? 25.287 -4.365 -9.749 1.00 97.00 83 ALA A N 1
ATOM 637 C CA . ALA A 1 83 ? 26.154 -4.073 -10.890 1.00 97.00 83 ALA A CA 1
ATOM 638 C C . ALA A 1 83 ? 25.418 -3.222 -11.943 1.00 97.00 83 ALA A C 1
ATOM 640 O O . ALA A 1 83 ? 24.199 -3.074 -11.889 1.00 97.00 83 ALA A O 1
ATOM 641 N N . ILE A 1 84 ? 26.127 -2.656 -12.925 1.00 96.62 84 ILE A N 1
ATOM 642 C CA . ILE A 1 84 ? 25.497 -1.799 -13.952 1.00 96.62 84 ILE A CA 1
ATOM 643 C C . ILE A 1 84 ? 24.460 -2.581 -14.778 1.00 96.62 84 ILE A C 1
ATOM 645 O O . ILE A 1 84 ? 23.393 -2.077 -15.124 1.00 96.62 84 ILE A O 1
ATOM 649 N N . GLU A 1 85 ? 24.733 -3.859 -15.009 1.00 96.56 85 GLU A N 1
ATOM 650 C CA . GLU A 1 85 ? 23.867 -4.839 -15.650 1.00 96.56 85 GLU A CA 1
ATOM 651 C C . GLU A 1 85 ? 22.712 -5.338 -14.765 1.00 96.56 85 GLU A C 1
ATOM 653 O O . GLU A 1 85 ? 21.926 -6.178 -15.203 1.00 96.56 85 GLU A O 1
ATOM 658 N N . ASP A 1 86 ? 22.550 -4.818 -13.555 1.00 97.06 86 ASP A N 1
ATOM 659 C CA . ASP A 1 86 ? 21.344 -5.035 -12.759 1.00 97.06 86 ASP A CA 1
ATOM 660 C C . ASP A 1 86 ? 20.309 -3.913 -12.977 1.00 97.06 86 ASP A C 1
ATOM 662 O O . ASP A 1 86 ? 19.161 -4.063 -12.560 1.00 97.06 86 ASP A O 1
ATOM 666 N N . PHE A 1 87 ? 20.657 -2.814 -13.664 1.00 97.69 87 PHE A N 1
ATOM 667 C CA . PHE A 1 87 ? 19.768 -1.663 -13.883 1.00 97.69 87 PHE A CA 1
ATOM 668 C C . PHE A 1 87 ? 19.013 -1.718 -15.212 1.00 97.69 87 PHE A C 1
ATOM 670 O O . PHE A 1 87 ? 19.571 -2.082 -16.252 1.00 97.69 87 PHE A O 1
ATOM 677 N N . LYS A 1 88 ? 17.734 -1.321 -15.201 1.00 95.94 88 LYS A N 1
ATOM 678 C CA . LYS A 1 88 ? 16.895 -1.219 -16.406 1.00 95.94 88 LYS A CA 1
ATOM 679 C C . LYS A 1 88 ? 17.485 -0.170 -17.368 1.00 95.94 88 LYS A C 1
ATOM 681 O O . LYS A 1 88 ? 17.825 0.921 -16.920 1.00 95.94 88 LYS A O 1
ATOM 686 N N . PRO A 1 89 ? 17.590 -0.462 -18.681 1.00 95.19 89 PRO A N 1
ATOM 687 C CA . PRO A 1 89 ? 18.098 0.510 -19.655 1.00 95.19 89 PRO A CA 1
ATOM 688 C C . PRO A 1 89 ? 17.147 1.701 -19.832 1.00 95.19 89 PRO A C 1
ATOM 690 O O . PRO A 1 89 ? 17.584 2.807 -20.135 1.00 95.19 89 PRO A O 1
ATOM 693 N N . THR A 1 90 ? 15.850 1.476 -19.615 1.00 94.12 90 THR A N 1
ATOM 694 C CA . THR A 1 90 ? 14.798 2.490 -19.671 1.00 94.12 90 THR A CA 1
ATOM 695 C C . THR A 1 90 ? 13.950 2.351 -18.409 1.00 94.12 90 THR A C 1
ATOM 697 O O . THR A 1 90 ? 13.063 1.502 -18.365 1.00 94.12 90 THR A O 1
ATOM 700 N N . PRO A 1 91 ? 14.275 3.090 -17.335 1.00 94.62 91 PRO A N 1
ATOM 701 C CA . PRO A 1 91 ? 13.454 3.122 -16.131 1.00 94.62 91 PRO A CA 1
ATOM 702 C C . PRO A 1 91 ? 12.066 3.696 -16.431 1.00 94.62 91 PRO A C 1
ATOM 704 O O . PRO A 1 91 ? 11.954 4.771 -17.020 1.00 94.62 91 PRO A O 1
ATOM 707 N N . GLU A 1 92 ? 11.019 3.001 -15.996 1.00 93.12 92 GLU A N 1
ATOM 708 C CA . GLU A 1 92 ? 9.620 3.409 -16.158 1.00 93.12 92 GLU A CA 1
ATOM 709 C C . GLU A 1 92 ? 8.879 3.283 -14.820 1.00 93.12 92 GLU A C 1
ATOM 711 O O . GLU A 1 92 ? 9.241 2.468 -13.968 1.00 93.12 92 GLU A O 1
ATOM 716 N N . GLY A 1 93 ? 7.837 4.095 -14.632 1.00 90.81 93 GLY A N 1
ATOM 717 C CA . GLY A 1 93 ? 7.010 4.101 -13.425 1.00 90.81 93 GLY A CA 1
ATOM 718 C C . GLY A 1 93 ? 6.906 5.464 -12.746 1.00 90.81 93 GLY A C 1
ATOM 719 O O . GLY A 1 93 ? 7.657 6.394 -13.032 1.00 90.81 93 GLY A O 1
ATOM 720 N N . HIS A 1 94 ? 5.964 5.571 -11.807 1.00 94.62 94 HIS A N 1
ATOM 721 C CA . HIS A 1 94 ? 5.683 6.795 -11.053 1.00 94.62 94 HIS A CA 1
ATOM 722 C C . HIS A 1 94 ? 6.226 6.676 -9.623 1.00 94.62 94 HIS A C 1
ATOM 724 O O . HIS A 1 94 ? 5.482 6.490 -8.655 1.00 94.62 94 H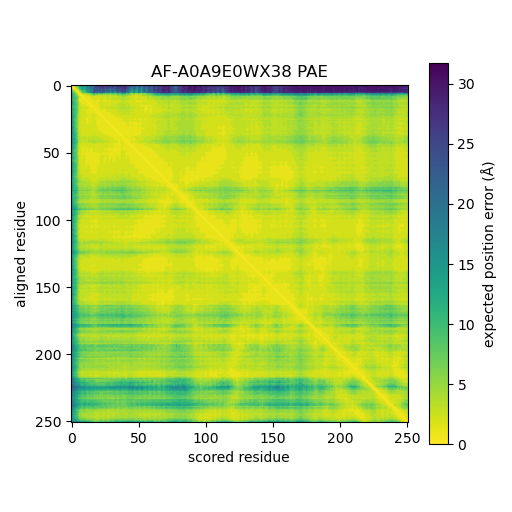IS A O 1
ATOM 730 N N . THR A 1 95 ? 7.554 6.740 -9.491 1.00 95.56 95 THR A N 1
ATOM 731 C CA . THR A 1 95 ? 8.257 6.480 -8.222 1.00 95.56 95 THR A CA 1
ATOM 732 C C . THR A 1 95 ? 7.857 7.450 -7.115 1.00 95.56 95 THR A C 1
ATOM 734 O O . THR A 1 95 ? 7.586 7.007 -6.006 1.00 95.56 95 THR A O 1
ATOM 737 N N . GLY A 1 96 ? 7.793 8.756 -7.400 1.00 94.06 96 GLY A N 1
ATOM 738 C CA . GLY A 1 96 ? 7.522 9.781 -6.382 1.00 94.06 96 GLY A CA 1
ATOM 739 C C . GLY A 1 96 ? 6.187 9.566 -5.666 1.00 94.06 96 GLY A C 1
ATOM 740 O O . GLY A 1 96 ? 6.151 9.425 -4.444 1.00 94.06 96 GLY A O 1
ATOM 741 N N . GLY A 1 97 ? 5.097 9.438 -6.429 1.00 94.25 97 GLY A N 1
ATOM 742 C CA . GLY A 1 97 ? 3.776 9.139 -5.872 1.00 94.25 97 GLY A CA 1
ATOM 743 C C . GLY A 1 97 ? 3.729 7.779 -5.167 1.00 94.25 97 GLY A C 1
ATOM 744 O O . GLY A 1 97 ? 3.199 7.673 -4.061 1.00 94.25 97 GLY A O 1
ATOM 745 N N . SER A 1 98 ? 4.376 6.756 -5.737 1.00 97.06 98 SER A N 1
ATOM 746 C CA . SER A 1 98 ? 4.433 5.418 -5.132 1.00 97.06 98 SER A CA 1
ATOM 747 C C . SER A 1 98 ? 5.150 5.417 -3.776 1.00 97.06 98 SER A C 1
ATOM 749 O O . SER A 1 98 ? 4.681 4.775 -2.840 1.00 97.06 98 SER A O 1
ATOM 751 N N . LEU A 1 99 ? 6.249 6.163 -3.620 1.00 97.12 99 LEU A N 1
ATOM 752 C CA . LEU A 1 99 ? 6.970 6.260 -2.344 1.00 97.12 99 LEU A CA 1
ATOM 753 C C . LEU A 1 99 ? 6.115 6.888 -1.236 1.00 97.12 99 LEU A C 1
ATOM 755 O O . LEU A 1 99 ? 6.197 6.447 -0.094 1.00 97.12 99 LEU A O 1
ATOM 759 N N . ASN A 1 100 ? 5.254 7.852 -1.572 1.00 95.06 100 ASN A N 1
ATOM 760 C CA . ASN A 1 100 ? 4.284 8.425 -0.633 1.00 95.06 100 ASN A CA 1
ATOM 761 C C . ASN A 1 100 ? 3.095 7.490 -0.363 1.00 95.06 100 ASN A C 1
ATOM 763 O O . ASN A 1 100 ? 2.555 7.464 0.742 1.00 95.06 100 ASN A O 1
ATOM 767 N N . MET A 1 101 ? 2.696 6.694 -1.357 1.00 97.56 101 MET A N 1
ATOM 768 C CA . MET A 1 101 ? 1.593 5.744 -1.226 1.00 97.56 101 MET A CA 1
ATOM 769 C C . MET A 1 101 ? 1.948 4.546 -0.336 1.00 97.56 101 MET A C 1
ATOM 771 O O . MET A 1 101 ? 1.079 4.038 0.369 1.00 97.56 101 MET A O 1
ATOM 775 N N . VAL A 1 102 ? 3.214 4.109 -0.307 1.00 98.56 102 VAL A N 1
ATOM 776 C CA . VAL A 1 102 ? 3.667 2.994 0.548 1.00 98.56 102 VAL A CA 1
ATOM 777 C C . VAL A 1 102 ? 3.277 3.181 2.024 1.00 98.56 102 VAL A C 1
ATOM 779 O O . VAL A 1 102 ? 2.562 2.320 2.543 1.00 98.56 102 VAL A O 1
ATOM 782 N N . PRO A 1 103 ? 3.685 4.256 2.729 1.00 97.12 103 PRO A N 1
ATOM 783 C CA . PRO A 1 103 ? 3.323 4.430 4.134 1.00 97.12 103 PRO A CA 1
ATOM 784 C C . PRO A 1 103 ? 1.813 4.615 4.333 1.00 97.12 103 PRO A C 1
ATOM 786 O O . PRO A 1 103 ? 1.278 4.159 5.342 1.00 97.12 103 PRO A O 1
ATOM 789 N N . ALA A 1 104 ? 1.101 5.214 3.372 1.00 97.38 104 ALA A N 1
ATOM 790 C CA . ALA A 1 104 ? -0.354 5.347 3.440 1.00 97.38 104 ALA A CA 1
ATOM 791 C C . ALA A 1 104 ? -1.051 3.974 3.385 1.00 97.38 104 ALA A C 1
ATOM 793 O O . ALA A 1 104 ? -1.903 3.668 4.224 1.00 97.38 104 ALA A O 1
ATOM 794 N N . PHE A 1 105 ? -0.643 3.115 2.448 1.00 98.38 105 PHE A N 1
ATOM 795 C CA . PHE A 1 105 ? -1.208 1.779 2.286 1.00 98.38 105 PHE A CA 1
ATOM 796 C C . PHE A 1 105 ? -0.823 0.840 3.437 1.00 98.38 105 PHE A C 1
ATOM 798 O O . PHE A 1 105 ? -1.669 0.116 3.961 1.00 98.38 105 PHE A O 1
ATOM 805 N N . VAL A 1 106 ? 0.421 0.910 3.922 1.00 98.62 106 VAL A N 1
ATOM 806 C CA . VAL A 1 106 ? 0.833 0.183 5.133 1.00 98.62 106 VAL A CA 1
ATOM 807 C C . VAL A 1 106 ? 0.060 0.672 6.362 1.00 98.62 106 VAL A C 1
ATOM 809 O O . VAL A 1 106 ? -0.356 -0.149 7.175 1.00 98.62 106 VAL A O 1
ATOM 812 N N . GLY A 1 107 ? -0.205 1.976 6.483 1.00 97.75 107 GLY A N 1
ATOM 813 C CA . GLY A 1 107 ? -1.054 2.537 7.536 1.00 97.75 107 GLY A CA 1
ATOM 814 C C . GLY A 1 107 ? -2.484 1.985 7.509 1.00 97.75 107 GLY A C 1
ATOM 815 O O . GLY A 1 107 ? -3.039 1.662 8.559 1.00 97.75 107 GLY A O 1
ATOM 816 N N . TYR A 1 108 ? -3.058 1.795 6.317 1.00 97.94 108 TYR A N 1
ATOM 817 C CA . TYR A 1 108 ? -4.343 1.112 6.128 1.00 97.94 108 TYR A CA 1
ATOM 818 C C . TYR A 1 108 ? -4.303 -0.344 6.629 1.00 97.94 108 TYR A C 1
ATOM 820 O O . TYR A 1 108 ? -5.170 -0.748 7.410 1.00 97.94 108 TYR A O 1
ATOM 828 N N . LEU A 1 109 ? -3.273 -1.114 6.262 1.00 98.38 109 LEU A N 1
ATOM 829 C CA . LEU A 1 109 ? -3.110 -2.492 6.742 1.00 98.38 109 LEU A CA 1
ATOM 830 C C . LEU A 1 109 ? -2.901 -2.552 8.260 1.00 98.38 109 LEU A C 1
ATOM 832 O O . LEU A 1 109 ? -3.493 -3.395 8.935 1.00 98.38 109 LEU A O 1
ATOM 836 N N . LEU A 1 110 ? -2.113 -1.629 8.813 1.00 98.25 110 LEU A N 1
ATOM 837 C CA . LEU A 1 110 ? -1.892 -1.495 10.249 1.00 98.25 110 LEU A CA 1
ATOM 838 C C . LEU A 1 110 ? -3.200 -1.175 10.984 1.00 98.25 110 LEU A C 1
ATOM 840 O O . LEU A 1 110 ? -3.481 -1.780 12.016 1.00 98.25 110 LEU A O 1
ATOM 844 N N . ALA A 1 111 ? -4.027 -0.271 10.453 1.00 97.31 111 ALA A N 1
ATOM 845 C CA . ALA A 1 111 ? -5.333 0.032 11.027 1.00 97.31 111 ALA A CA 1
ATOM 846 C C . ALA A 1 111 ? -6.240 -1.207 11.036 1.00 97.31 111 ALA A C 1
ATOM 848 O O . ALA A 1 111 ? -6.919 -1.462 12.035 1.00 97.31 111 ALA A O 1
ATOM 849 N N . ASN A 1 112 ? -6.228 -2.012 9.969 1.00 97.38 112 ASN A N 1
ATOM 850 C CA . ASN A 1 112 ? -6.958 -3.279 9.927 1.00 97.38 112 ASN A CA 1
ATOM 851 C C . ASN A 1 112 ? -6.425 -4.267 10.975 1.00 97.38 112 ASN A C 1
ATOM 853 O O . ASN A 1 112 ? -7.219 -4.819 11.733 1.00 97.38 112 ASN A O 1
ATOM 857 N N . ALA A 1 113 ? -5.103 -4.420 11.095 1.00 97.44 113 ALA A N 1
ATOM 858 C CA . ALA A 1 113 ? -4.472 -5.320 12.061 1.00 97.44 113 ALA A CA 1
ATOM 859 C C . ALA A 1 113 ? -4.730 -4.916 13.524 1.00 97.44 113 ALA A C 1
ATOM 861 O O . ALA A 1 113 ? -5.055 -5.765 14.348 1.00 97.44 113 ALA A O 1
ATOM 862 N N . LEU A 1 114 ? -4.639 -3.621 13.846 1.00 97.69 114 LEU A N 1
ATOM 863 C CA . LEU A 1 114 ? -4.887 -3.093 15.193 1.00 97.69 114 LEU A CA 1
ATOM 864 C C . LEU A 1 114 ? -6.362 -3.146 15.591 1.00 97.69 114 LEU A C 1
ATOM 866 O O . LEU A 1 114 ? -6.689 -3.190 16.771 1.00 97.69 114 LEU A O 1
ATOM 870 N N . THR A 1 115 ? -7.272 -3.070 14.622 1.00 95.50 115 THR A N 1
ATOM 871 C CA . THR A 1 115 ? -8.703 -3.055 14.932 1.00 95.50 115 THR A CA 1
ATOM 872 C C . THR A 1 115 ? -9.361 -4.407 14.739 1.00 95.50 115 THR A C 1
ATOM 874 O O . THR A 1 115 ? -10.431 -4.592 15.295 1.00 95.50 115 THR A O 1
ATOM 877 N N . GLY A 1 116 ? -8.790 -5.340 13.977 1.00 94.62 116 GLY A N 1
ATOM 878 C CA . GLY A 1 116 ? -9.489 -6.556 13.550 1.00 94.62 116 GLY A CA 1
ATOM 879 C C . GLY A 1 116 ? -10.668 -6.272 12.609 1.00 94.62 116 GLY A C 1
ATOM 880 O O . GLY A 1 116 ? -11.589 -7.076 12.508 1.00 94.62 116 GLY A O 1
ATOM 881 N N . THR A 1 117 ? -10.679 -5.104 11.962 1.00 94.50 117 THR A N 1
ATOM 882 C CA . THR A 1 117 ? -11.724 -4.689 11.018 1.00 94.50 117 THR A CA 1
ATOM 883 C C . THR A 1 117 ? -11.133 -4.624 9.622 1.00 94.50 117 THR A C 1
ATOM 885 O O . THR A 1 117 ? -10.224 -3.831 9.381 1.00 94.50 117 THR A O 1
ATOM 888 N N . THR A 1 118 ? -11.674 -5.413 8.697 1.00 93.31 118 THR A N 1
ATOM 889 C CA . THR A 1 118 ? -11.351 -5.297 7.272 1.00 93.31 118 THR A CA 1
ATOM 890 C C . THR A 1 118 ? -12.032 -4.067 6.688 1.00 93.31 118 THR A C 1
ATOM 892 O O . THR A 1 118 ? -13.216 -3.830 6.919 1.00 93.31 118 THR A O 1
ATOM 895 N N . ARG A 1 119 ? -11.274 -3.285 5.925 1.00 96.31 119 ARG A N 1
ATOM 896 C CA . ARG A 1 119 ? -11.762 -2.138 5.156 1.00 96.31 119 ARG A CA 1
ATOM 897 C C . ARG A 1 119 ? -11.431 -2.396 3.690 1.00 96.31 119 ARG A C 1
ATOM 899 O O . ARG A 1 119 ? -10.397 -2.993 3.417 1.00 96.31 119 ARG A O 1
ATOM 906 N N . GLY A 1 120 ? -12.273 -1.963 2.763 1.00 97.00 120 GLY A N 1
ATOM 907 C CA . GLY A 1 120 ? -11.875 -1.851 1.363 1.00 97.00 120 GLY A CA 1
ATOM 908 C C . GLY A 1 120 ? -10.889 -0.697 1.179 1.00 97.00 120 GLY A C 1
ATOM 909 O O . GLY A 1 120 ? -10.758 0.165 2.058 1.00 97.00 120 GLY A O 1
ATOM 910 N N . TRP A 1 121 ? -10.250 -0.633 0.013 1.00 97.56 121 TRP A N 1
ATOM 911 C CA . TRP A 1 121 ? -9.437 0.515 -0.367 1.00 97.56 121 TRP A CA 1
ATOM 912 C C . TRP A 1 121 ? -9.738 0.990 -1.789 1.00 97.56 121 TRP A C 1
ATOM 914 O O . TRP A 1 121 ? -10.122 0.214 -2.660 1.00 97.56 121 TRP A O 1
ATOM 924 N N . LEU A 1 122 ? -9.558 2.289 -2.014 1.00 96.31 122 LEU A N 1
ATOM 925 C CA . LEU A 1 122 ? -9.614 2.917 -3.329 1.00 96.31 122 LEU A CA 1
ATOM 926 C C . LEU A 1 122 ? -8.456 3.904 -3.452 1.00 96.31 122 LEU A C 1
ATOM 928 O O . LEU A 1 122 ? -8.175 4.650 -2.518 1.00 96.31 122 LEU A O 1
ATOM 932 N N . MET A 1 123 ? -7.781 3.920 -4.599 1.00 95.31 123 MET A N 1
ATOM 933 C CA . MET A 1 123 ? -6.659 4.820 -4.859 1.00 95.31 123 MET A CA 1
ATOM 934 C C . MET A 1 123 ? -6.970 5.699 -6.067 1.00 95.31 123 MET A C 1
ATOM 936 O O . MET A 1 123 ? -7.247 5.194 -7.152 1.00 95.31 123 MET A O 1
ATOM 940 N N . GLY A 1 124 ? -6.926 7.018 -5.875 1.00 92.69 124 GLY A N 1
ATOM 941 C CA . GLY A 1 124 ? -7.170 7.983 -6.945 1.00 92.69 124 GLY A CA 1
ATOM 942 C C . GLY A 1 124 ? -6.034 8.076 -7.959 1.00 92.69 124 GLY A C 1
ATOM 943 O O . GLY A 1 124 ? -6.303 8.333 -9.123 1.00 92.69 124 GLY A O 1
ATOM 944 N N . GLN A 1 125 ? -4.793 7.824 -7.532 1.00 91.75 125 GLN A N 1
ATOM 945 C CA . GLN A 1 125 ? -3.605 7.781 -8.391 1.00 91.75 125 GLN A CA 1
ATOM 946 C C . GLN A 1 125 ? -3.264 6.341 -8.760 1.00 91.75 125 GLN A C 1
ATOM 948 O O . GLN A 1 125 ? -2.386 5.723 -8.161 1.00 91.75 125 GLN A O 1
ATOM 953 N N . GLY A 1 126 ? -3.955 5.800 -9.756 1.00 93.56 126 GLY A N 1
ATOM 954 C CA . GLY A 1 126 ? -3.777 4.428 -10.229 1.00 93.56 126 GLY A CA 1
ATOM 955 C C . GLY A 1 126 ? -2.346 4.066 -10.596 1.00 93.56 126 GLY A C 1
ATOM 956 O O . GLY A 1 126 ? -1.885 2.959 -10.330 1.00 93.56 126 GLY A O 1
ATOM 957 N N . HIS A 1 127 ? -1.620 5.033 -11.151 1.00 94.31 127 HIS A N 1
ATOM 958 C CA . HIS A 1 127 ? -0.229 4.898 -11.570 1.00 94.31 127 HIS A CA 1
ATOM 959 C C . HIS A 1 127 ? 0.759 4.699 -10.402 1.00 94.31 127 HIS A C 1
ATOM 961 O O . HIS A 1 127 ? 1.916 4.343 -10.624 1.00 94.31 127 HIS A O 1
ATOM 967 N N . CYS A 1 128 ? 0.317 4.879 -9.150 1.00 95.81 128 CYS A N 1
ATOM 968 C CA . CYS A 1 128 ? 1.094 4.573 -7.944 1.00 95.81 128 CYS A CA 1
ATOM 969 C C . CYS A 1 128 ? 1.025 3.087 -7.530 1.00 95.81 128 CYS A C 1
ATOM 971 O O . CYS A 1 128 ? 1.392 2.731 -6.409 1.00 95.81 128 CYS A O 1
ATOM 973 N N . VAL A 1 129 ? 0.560 2.202 -8.423 1.00 97.25 129 VAL A N 1
ATOM 974 C CA . VAL A 1 129 ? 0.358 0.763 -8.169 1.00 97.25 129 VAL A CA 1
ATOM 975 C C . VAL A 1 129 ? 1.591 0.039 -7.635 1.00 97.25 129 VAL A C 1
ATOM 977 O O . VAL A 1 129 ? 1.449 -0.924 -6.885 1.00 97.25 129 VAL A O 1
ATOM 980 N N . ALA A 1 130 ? 2.799 0.520 -7.950 1.00 98.19 130 ALA A N 1
ATOM 981 C CA . ALA A 1 130 ? 4.035 -0.075 -7.450 1.00 98.19 130 ALA A CA 1
ATOM 982 C C . ALA A 1 130 ? 4.046 -0.178 -5.917 1.00 98.19 130 ALA A C 1
ATOM 984 O O . ALA A 1 130 ? 4.532 -1.167 -5.374 1.00 98.19 130 ALA A O 1
ATOM 985 N N . ALA A 1 131 ? 3.458 0.800 -5.219 1.00 98.31 131 ALA A N 1
ATOM 986 C CA . ALA A 1 131 ? 3.317 0.769 -3.767 1.00 98.31 131 ALA A CA 1
ATOM 987 C C . ALA A 1 131 ? 2.456 -0.407 -3.288 1.00 98.31 131 ALA A C 1
ATOM 989 O O . ALA A 1 131 ? 2.847 -1.132 -2.374 1.00 98.31 131 ALA A O 1
ATOM 990 N N . ILE A 1 132 ? 1.302 -0.602 -3.929 1.00 98.31 132 ILE A N 1
ATOM 991 C CA . ILE A 1 132 ? 0.332 -1.643 -3.585 1.00 98.31 132 ILE A CA 1
ATOM 992 C C . ILE A 1 132 ? 0.941 -3.024 -3.830 1.00 98.31 132 ILE A C 1
ATOM 994 O O . ILE A 1 132 ? 0.935 -3.874 -2.947 1.00 98.31 132 ILE A O 1
ATOM 998 N N . GLU A 1 133 ? 1.544 -3.226 -4.999 1.00 98.44 133 GLU A N 1
ATOM 999 C CA . GLU A 1 133 ? 2.122 -4.510 -5.408 1.00 98.44 133 GLU A CA 1
ATOM 1000 C C . GLU A 1 1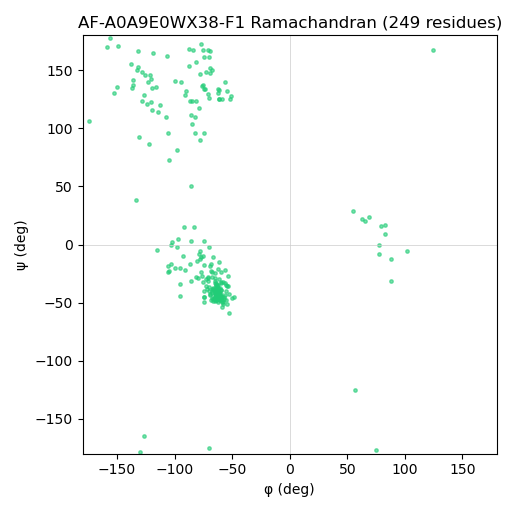33 ? 3.348 -4.887 -4.571 1.00 98.44 133 GLU A C 1
ATOM 1002 O O . GLU A 1 133 ? 3.488 -6.039 -4.157 1.00 98.44 133 GLU A O 1
ATOM 1007 N N . ALA A 1 134 ? 4.206 -3.912 -4.244 1.00 98.62 134 ALA A N 1
ATOM 1008 C CA . ALA A 1 134 ? 5.334 -4.127 -3.345 1.00 98.62 134 ALA A CA 1
ATOM 1009 C C . ALA A 1 134 ? 4.867 -4.562 -1.949 1.00 98.62 134 ALA A C 1
ATOM 1011 O O . ALA A 1 134 ? 5.386 -5.535 -1.398 1.00 98.62 134 ALA A O 1
ATOM 1012 N N . VAL A 1 135 ? 3.878 -3.867 -1.377 1.00 98.75 135 VAL A N 1
ATOM 1013 C CA . VAL A 1 135 ? 3.337 -4.208 -0.055 1.00 98.75 135 VAL A CA 1
ATOM 1014 C C . VAL A 1 135 ? 2.650 -5.573 -0.090 1.00 98.75 135 VAL A C 1
ATOM 1016 O O . VAL A 1 135 ? 2.970 -6.414 0.747 1.00 98.75 135 VAL A O 1
ATOM 1019 N N . ASN A 1 136 ? 1.799 -5.835 -1.083 1.00 98.38 136 ASN A N 1
ATOM 1020 C CA . ASN A 1 136 ? 1.079 -7.101 -1.234 1.00 98.38 136 ASN A CA 1
ATOM 1021 C C . ASN A 1 136 ? 2.026 -8.297 -1.390 1.00 98.38 136 ASN A C 1
ATOM 1023 O O . ASN A 1 136 ? 1.839 -9.321 -0.737 1.00 98.38 136 ASN A O 1
ATOM 1027 N N . ALA A 1 137 ? 3.090 -8.179 -2.189 1.00 98.44 137 ALA A N 1
ATOM 1028 C CA . ALA A 1 137 ? 4.084 -9.246 -2.316 1.00 98.44 137 ALA A CA 1
ATOM 1029 C C . ALA A 1 137 ? 4.833 -9.512 -0.997 1.00 98.44 137 ALA A C 1
ATOM 1031 O O . ALA A 1 137 ? 5.131 -10.664 -0.667 1.00 98.44 137 ALA A O 1
ATOM 1032 N N . LEU A 1 138 ? 5.120 -8.461 -0.218 1.00 98.62 138 LEU A N 1
ATOM 1033 C CA . LEU A 1 138 ? 5.807 -8.571 1.072 1.00 98.62 138 LEU A CA 1
ATOM 1034 C C . LEU A 1 138 ? 4.918 -9.163 2.176 1.00 98.62 138 LEU A C 1
ATOM 1036 O O . LEU A 1 138 ? 5.419 -9.918 3.017 1.00 98.62 138 LEU A O 1
ATOM 1040 N N . THR A 1 139 ? 3.623 -8.844 2.175 1.00 97.81 139 THR A N 1
ATOM 1041 C CA . THR A 1 139 ? 2.635 -9.358 3.141 1.00 97.81 139 THR A CA 1
ATOM 1042 C C . THR A 1 139 ? 2.029 -10.697 2.723 1.00 97.81 139 THR A C 1
ATOM 1044 O O . THR A 1 139 ? 1.493 -11.410 3.569 1.00 97.81 139 THR A O 1
ATOM 1047 N N . GLY A 1 140 ? 2.161 -11.071 1.448 1.00 97.25 140 GLY A N 1
ATOM 1048 C CA . GLY A 1 140 ? 1.541 -12.259 0.863 1.00 97.25 140 GLY A CA 1
ATOM 1049 C C . GLY A 1 140 ? 0.087 -12.051 0.426 1.00 97.25 140 GLY A C 1
ATOM 1050 O O . GLY A 1 140 ? -0.563 -13.025 0.052 1.00 97.25 140 GLY A O 1
ATOM 1051 N N . ASP A 1 141 ? -0.416 -10.814 0.443 1.00 96.00 141 ASP A N 1
ATOM 1052 C CA . ASP A 1 141 ? -1.781 -10.448 0.041 1.00 96.00 141 ASP A CA 1
ATOM 1053 C C . ASP A 1 141 ? -1.886 -10.211 -1.477 1.00 96.00 141 ASP A C 1
ATOM 1055 O O . ASP A 1 141 ? -2.328 -9.170 -1.953 1.00 96.00 141 ASP A O 1
ATOM 1059 N N . VAL A 1 142 ? -1.384 -11.166 -2.263 1.00 97.50 142 VAL A N 1
ATOM 1060 C CA . VAL A 1 142 ? -1.385 -11.101 -3.734 1.00 97.50 142 VAL A CA 1
ATOM 1061 C C . VAL A 1 142 ? -2.677 -11.675 -4.316 1.00 97.50 142 VAL A C 1
ATOM 1063 O O . VAL A 1 142 ? -3.315 -12.556 -3.729 1.00 97.50 142 VAL A O 1
ATOM 1066 N N . SER A 1 143 ? -3.064 -11.221 -5.510 1.00 96.88 143 SER A N 1
ATOM 1067 C CA . SER A 1 143 ? -4.309 -11.678 -6.135 1.00 96.88 143 SER A CA 1
ATOM 1068 C C . SER A 1 143 ? -4.222 -13.139 -6.581 1.00 96.88 143 SER A C 1
ATOM 1070 O O . SER A 1 143 ? -3.143 -13.726 -6.704 1.00 96.88 143 SER A O 1
ATOM 1072 N N . ALA A 1 144 ? -5.372 -13.739 -6.900 1.00 96.81 144 ALA A N 1
ATOM 1073 C CA . ALA A 1 144 ? -5.419 -15.110 -7.399 1.00 96.81 144 ALA A CA 1
ATOM 1074 C C . ALA A 1 144 ? -4.538 -15.337 -8.642 1.00 96.81 144 ALA A C 1
ATOM 1076 O O . ALA A 1 144 ? -3.931 -16.400 -8.751 1.00 96.81 144 ALA A O 1
ATOM 1077 N N . ALA A 1 145 ? -4.431 -14.339 -9.526 1.00 95.31 145 ALA A N 1
ATOM 1078 C CA . ALA A 1 145 ? -3.609 -14.387 -10.736 1.00 95.31 145 ALA A CA 1
ATOM 1079 C C . ALA A 1 145 ? -2.098 -14.244 -10.463 1.00 95.31 145 ALA A C 1
ATOM 1081 O O . ALA A 1 145 ? -1.277 -14.577 -11.314 1.00 95.31 145 ALA A O 1
ATOM 1082 N N . GLN A 1 146 ? -1.724 -13.745 -9.283 1.00 97.19 146 GLN A N 1
ATOM 1083 C CA . GLN A 1 146 ? -0.340 -13.478 -8.890 1.00 97.19 146 GLN A CA 1
ATOM 1084 C C . GLN A 1 146 ? 0.235 -14.532 -7.929 1.00 97.19 146 GLN A C 1
ATOM 1086 O O . GLN A 1 146 ? 1.457 -14.619 -7.768 1.00 97.19 146 GLN A O 1
ATOM 1091 N N . ARG A 1 147 ? -0.616 -15.350 -7.292 1.00 96.75 147 ARG A N 1
ATOM 1092 C CA . ARG A 1 147 ? -0.186 -16.408 -6.362 1.00 96.75 147 ARG A CA 1
ATOM 1093 C C . ARG A 1 147 ? 0.834 -17.350 -7.006 1.00 96.75 147 ARG A C 1
ATOM 1095 O O . ARG A 1 147 ? 0.639 -17.843 -8.111 1.00 96.75 147 ARG A O 1
ATOM 1102 N N . GLY A 1 148 ? 1.928 -17.607 -6.289 1.00 96.06 148 GLY A N 1
ATOM 1103 C CA . GLY A 1 148 ? 3.042 -18.440 -6.759 1.00 96.06 148 GLY A CA 1
ATOM 1104 C C . GLY A 1 148 ? 3.984 -17.746 -7.751 1.00 96.06 148 GLY A C 1
ATOM 1105 O O . GLY A 1 148 ? 5.035 -18.298 -8.071 1.00 96.06 148 GLY A O 1
ATOM 1106 N N . ARG A 1 149 ? 3.646 -16.537 -8.224 1.00 97.25 149 ARG A N 1
ATOM 1107 C CA . ARG A 1 149 ? 4.520 -15.714 -9.068 1.00 97.25 149 ARG A CA 1
ATOM 1108 C C . ARG A 1 149 ? 5.308 -14.699 -8.245 1.00 97.25 149 ARG A C 1
ATOM 1110 O O . ARG A 1 149 ? 6.508 -14.554 -8.474 1.00 97.25 149 ARG A O 1
ATOM 1117 N N . TYR A 1 150 ? 4.636 -14.029 -7.311 1.00 98.19 150 TYR A N 1
ATOM 1118 C CA . TYR A 1 150 ? 5.220 -13.003 -6.448 1.00 98.19 150 TYR A CA 1
ATOM 1119 C C . TYR A 1 150 ? 5.105 -13.411 -4.982 1.00 98.19 150 TYR A C 1
ATOM 1121 O O . TYR A 1 150 ? 4.051 -13.856 -4.530 1.00 98.19 150 TYR A O 1
ATOM 1129 N N . ASP A 1 151 ? 6.197 -13.242 -4.247 1.00 97.62 151 ASP A N 1
ATOM 1130 C CA . ASP A 1 151 ? 6.264 -13.394 -2.799 1.00 97.62 151 ASP A CA 1
ATOM 1131 C C . ASP A 1 151 ? 7.446 -12.579 -2.248 1.00 97.62 151 ASP A C 1
ATOM 1133 O O . ASP A 1 151 ? 8.216 -11.971 -2.995 1.00 97.62 151 ASP A O 1
ATOM 1137 N N . ARG A 1 152 ? 7.612 -12.588 -0.923 1.00 97.19 152 ARG A N 1
ATOM 1138 C CA . ARG A 1 152 ? 8.692 -11.885 -0.214 1.00 97.19 152 ARG A CA 1
ATOM 1139 C C . ARG A 1 152 ? 10.095 -12.476 -0.405 1.00 97.19 152 ARG A C 1
ATOM 1141 O O . ARG A 1 152 ? 11.041 -11.981 0.212 1.00 97.19 152 ARG A O 1
ATOM 1148 N N . SER A 1 153 ? 10.261 -13.575 -1.143 1.00 97.50 153 SER A N 1
ATOM 1149 C CA . SER A 1 153 ? 11.585 -14.137 -1.430 1.00 97.50 153 SER A CA 1
ATOM 1150 C C . SER A 1 153 ? 12.355 -13.233 -2.395 1.00 97.50 153 SER A C 1
ATOM 1152 O O . SER A 1 153 ? 11.781 -12.398 -3.086 1.00 97.50 153 SER A O 1
ATOM 1154 N N . GLU A 1 154 ? 13.679 -13.381 -2.455 1.00 97.56 154 GLU A N 1
ATOM 1155 C CA . GLU A 1 154 ? 14.478 -12.621 -3.427 1.00 97.56 154 GLU A CA 1
ATOM 1156 C C . GLU A 1 154 ? 14.065 -12.928 -4.875 1.00 97.56 154 GLU A C 1
ATOM 1158 O O . GLU A 1 154 ? 13.995 -12.021 -5.703 1.00 97.56 154 GLU A O 1
ATOM 1163 N N . VAL A 1 155 ? 13.728 -14.190 -5.161 1.00 98.06 155 VAL A N 1
ATOM 1164 C CA . VAL A 1 155 ? 13.257 -14.637 -6.478 1.00 98.06 155 VAL A CA 1
ATOM 1165 C C . VAL A 1 155 ? 11.899 -14.018 -6.807 1.00 98.06 155 VAL A C 1
ATOM 1167 O O . VAL A 1 155 ? 11.738 -13.451 -7.886 1.00 98.06 155 VAL A O 1
ATOM 1170 N N . GLY A 1 156 ? 10.942 -14.081 -5.876 1.00 98.25 156 GLY A N 1
ATOM 1171 C CA . GLY A 1 156 ? 9.601 -13.518 -6.049 1.00 98.25 156 GLY A CA 1
ATOM 1172 C C . GLY A 1 156 ? 9.622 -12.003 -6.250 1.00 98.25 156 GLY A C 1
ATOM 1173 O O . GLY A 1 156 ? 9.010 -11.500 -7.193 1.00 98.25 156 GLY A O 1
ATOM 1174 N N . LEU A 1 157 ? 10.392 -11.281 -5.431 1.00 98.50 157 LEU A N 1
ATOM 1175 C CA . LEU A 1 157 ? 10.551 -9.831 -5.560 1.00 98.50 157 LEU A CA 1
ATOM 1176 C C . LEU A 1 157 ? 11.295 -9.441 -6.842 1.00 98.50 157 LEU A C 1
ATOM 1178 O O . LEU A 1 157 ? 10.881 -8.506 -7.519 1.00 98.50 157 LEU A O 1
ATOM 1182 N N . SER A 1 158 ? 12.356 -10.159 -7.224 1.00 98.06 158 SER A N 1
ATOM 1183 C CA . SER A 1 158 ? 13.070 -9.880 -8.482 1.00 98.06 158 SER A CA 1
ATOM 1184 C C . SER A 1 158 ? 12.182 -10.118 -9.704 1.00 98.06 158 SER A C 1
ATOM 1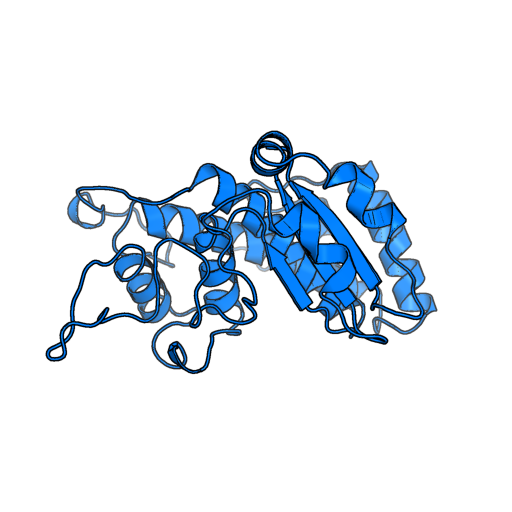186 O O . SER A 1 158 ? 12.249 -9.363 -10.674 1.00 98.06 158 SER A O 1
ATOM 1188 N N . ARG A 1 159 ? 11.295 -11.119 -9.641 1.00 97.88 159 ARG A N 1
ATOM 1189 C CA . ARG A 1 159 ? 10.287 -11.353 -10.676 1.00 97.88 159 ARG A CA 1
ATOM 1190 C C . ARG A 1 159 ? 9.265 -10.219 -10.739 1.00 97.88 159 ARG A C 1
ATOM 1192 O O . ARG A 1 159 ? 9.024 -9.713 -11.827 1.00 97.88 159 ARG A O 1
ATOM 1199 N N . LEU A 1 160 ? 8.739 -9.771 -9.595 1.00 98.25 160 LEU A N 1
ATOM 1200 C CA . LEU A 1 160 ? 7.853 -8.603 -9.515 1.00 98.25 160 LEU A CA 1
ATOM 1201 C C . LEU A 1 160 ? 8.500 -7.354 -10.140 1.00 98.25 160 LEU A C 1
ATOM 1203 O O . LEU A 1 160 ? 7.886 -6.675 -10.958 1.00 98.25 160 LEU A O 1
ATOM 1207 N N . ILE A 1 161 ? 9.759 -7.082 -9.785 1.00 97.62 161 ILE A N 1
ATOM 1208 C CA . ILE A 1 161 ? 10.552 -5.953 -10.294 1.00 97.62 161 ILE A CA 1
ATOM 1209 C C . ILE A 1 161 ? 10.712 -6.010 -11.819 1.00 97.62 161 ILE A C 1
ATOM 1211 O O . ILE A 1 161 ? 10.558 -4.994 -12.502 1.00 97.62 161 ILE A O 1
ATOM 1215 N N . SER A 1 162 ? 11.018 -7.194 -12.353 1.00 95.25 162 SER A N 1
ATOM 1216 C CA . SER A 1 162 ? 11.172 -7.407 -13.794 1.00 95.25 162 SER A CA 1
ATOM 1217 C C . SER A 1 162 ? 9.847 -7.319 -14.555 1.00 95.25 162 SER A C 1
ATOM 1219 O O . SER A 1 162 ? 9.826 -6.806 -15.670 1.00 95.25 162 SER A O 1
ATOM 1221 N N . ASP A 1 163 ? 8.749 -7.797 -13.966 1.00 95.94 163 ASP A N 1
ATOM 1222 C CA . ASP A 1 163 ? 7.429 -7.796 -14.602 1.00 95.94 163 ASP A CA 1
ATOM 1223 C C . ASP A 1 163 ? 6.755 -6.417 -14.583 1.00 95.94 163 ASP A C 1
ATOM 1225 O O . ASP A 1 163 ? 5.896 -6.141 -15.420 1.00 95.94 163 ASP A O 1
ATOM 1229 N N . PHE A 1 164 ? 7.131 -5.538 -13.651 1.00 95.69 164 PHE A N 1
ATOM 1230 C CA . PHE A 1 164 ? 6.602 -4.178 -13.591 1.00 95.69 164 PHE A CA 1
ATOM 1231 C C . PHE A 1 164 ? 6.942 -3.392 -14.863 1.00 95.69 164 PHE A C 1
ATOM 1233 O O . PHE A 1 164 ? 8.119 -3.266 -15.216 1.00 95.69 164 PHE A O 1
ATOM 1240 N N . TYR A 1 165 ? 5.902 -2.849 -15.511 1.00 91.69 165 TYR A N 1
ATOM 1241 C CA . TYR A 1 165 ? 5.960 -2.195 -16.829 1.00 91.69 165 TYR A CA 1
ATOM 1242 C C . TYR A 1 165 ? 6.383 -3.117 -17.994 1.00 91.69 165 TYR A C 1
ATOM 1244 O O . TYR A 1 165 ? 6.817 -2.651 -19.042 1.00 91.69 165 TYR A O 1
ATOM 1252 N N . SER A 1 166 ? 6.237 -4.439 -17.858 1.00 91.06 166 SER A N 1
ATOM 1253 C CA . SER A 1 166 ? 6.556 -5.356 -18.956 1.00 91.06 166 SER A CA 1
ATOM 1254 C C . SER A 1 166 ? 5.542 -5.269 -20.102 1.00 91.06 166 SER A C 1
ATOM 1256 O O . SER A 1 166 ? 4.339 -5.427 -19.902 1.00 91.06 166 SER A O 1
ATOM 1258 N N . TYR A 1 167 ? 6.050 -5.114 -21.326 1.00 90.69 167 TYR A N 1
ATOM 1259 C CA . TYR A 1 167 ? 5.278 -5.204 -22.573 1.00 90.69 167 TYR A CA 1
ATOM 1260 C C . TYR A 1 167 ? 5.269 -6.622 -23.164 1.00 90.69 167 TYR A C 1
ATOM 1262 O O . TYR A 1 167 ? 4.972 -6.799 -24.344 1.00 90.69 167 TYR A O 1
ATOM 1270 N N . ALA A 1 168 ? 5.650 -7.642 -22.389 1.00 92.62 168 ALA A N 1
ATOM 1271 C CA . ALA A 1 168 ? 5.644 -9.019 -22.868 1.00 92.62 168 ALA A CA 1
ATOM 1272 C C . ALA A 1 168 ? 4.218 -9.451 -23.249 1.00 92.62 168 ALA A C 1
ATOM 1274 O O . ALA A 1 168 ? 3.276 -9.251 -22.481 1.00 92.62 168 ALA A O 1
ATOM 1275 N N . ILE A 1 169 ? 4.078 -10.067 -24.421 1.00 95.50 169 ILE A N 1
ATOM 1276 C CA . ILE A 1 169 ? 2.808 -10.546 -24.974 1.00 95.50 169 ILE A CA 1
ATOM 1277 C C . ILE A 1 169 ? 2.855 -12.073 -25.092 1.00 95.50 169 ILE A C 1
ATOM 1279 O O . ILE A 1 169 ? 3.876 -12.630 -25.497 1.00 95.50 169 ILE A O 1
ATOM 1283 N N . ASP A 1 170 ? 1.776 -12.745 -24.687 1.00 94.69 170 ASP A N 1
ATOM 1284 C CA . ASP A 1 170 ? 1.628 -14.198 -24.787 1.00 94.69 170 ASP A CA 1
ATOM 1285 C C . ASP A 1 170 ? 1.303 -14.643 -26.226 1.00 94.69 170 ASP A C 1
ATOM 1287 O O . ASP A 1 170 ? 1.047 -13.836 -27.120 1.00 94.69 170 ASP A O 1
ATOM 1291 N N . GLU A 1 171 ? 1.297 -15.955 -26.468 1.00 96.31 171 GLU A N 1
ATOM 1292 C CA . GLU A 1 171 ? 0.984 -16.530 -27.787 1.00 96.31 171 GLU A CA 1
ATOM 1293 C C . GLU A 1 171 ? -0.437 -16.191 -28.277 1.00 96.31 171 GLU A C 1
ATOM 1295 O O . GLU A 1 171 ? -0.747 -16.359 -29.456 1.00 96.31 171 GLU A O 1
ATOM 1300 N N . GLN A 1 172 ? -1.310 -15.712 -27.386 1.00 95.25 172 GLN A N 1
ATOM 1301 C CA . GLN A 1 172 ? -2.681 -15.305 -27.679 1.00 95.25 172 GLN A CA 1
ATOM 1302 C C . GLN A 1 172 ? -2.817 -13.788 -27.892 1.00 95.25 172 GLN A C 1
ATOM 1304 O O . GLN A 1 172 ? -3.934 -13.300 -28.069 1.00 95.25 172 GLN A O 1
ATOM 1309 N N . GLY A 1 173 ? -1.714 -13.032 -27.893 1.00 94.88 173 GLY A N 1
ATOM 1310 C CA . GLY A 1 173 ? -1.735 -11.587 -28.118 1.00 94.88 173 GLY A CA 1
ATOM 1311 C C . GLY A 1 173 ? -2.144 -10.760 -26.893 1.00 94.88 173 GLY A C 1
ATOM 1312 O O . GLY A 1 173 ? -2.497 -9.591 -27.045 1.00 94.88 173 GLY A O 1
ATOM 1313 N N . ARG A 1 174 ? -2.127 -11.335 -25.684 1.00 92.62 174 ARG A N 1
ATOM 1314 C CA . ARG A 1 174 ? -2.499 -10.662 -24.425 1.00 92.62 174 ARG A CA 1
ATOM 1315 C C . ARG A 1 174 ? -1.260 -10.353 -23.579 1.00 92.62 174 ARG A C 1
ATOM 1317 O O . ARG A 1 174 ? -0.228 -10.988 -23.781 1.00 92.62 174 ARG A O 1
ATOM 1324 N N . PRO A 1 175 ? -1.339 -9.440 -22.593 1.00 92.38 175 PRO A N 1
ATOM 1325 C CA . PRO A 1 175 ? -0.250 -9.241 -21.638 1.00 92.38 175 PRO A CA 1
ATOM 1326 C C . PRO A 1 175 ? 0.184 -10.563 -20.984 1.00 92.38 175 PRO A C 1
ATOM 1328 O O . PRO A 1 175 ? -0.633 -11.277 -20.404 1.00 92.38 175 PRO A O 1
ATOM 1331 N N . ALA A 1 176 ? 1.476 -10.888 -21.071 1.00 94.00 176 ALA A N 1
ATOM 1332 C CA . ALA A 1 176 ? 2.047 -12.147 -20.582 1.00 94.00 176 ALA A CA 1
ATOM 1333 C C . ALA A 1 176 ? 2.261 -12.174 -19.058 1.00 94.00 176 ALA A C 1
ATOM 1335 O O . ALA A 1 176 ? 2.625 -13.206 -18.484 1.00 94.00 176 ALA A O 1
ATOM 1336 N N . VAL A 1 177 ? 2.081 -11.032 -18.395 1.00 95.00 177 VAL A N 1
ATOM 1337 C CA . VAL A 1 177 ? 2.242 -10.879 -16.950 1.00 95.00 177 VAL A CA 1
ATOM 1338 C C . VAL A 1 177 ? 0.996 -10.227 -16.357 1.00 95.00 177 VAL A C 1
ATOM 1340 O O . VAL A 1 177 ? 0.350 -9.416 -17.018 1.00 95.00 177 VAL A O 1
ATOM 1343 N N . PRO A 1 178 ? 0.633 -10.560 -15.107 1.00 93.06 178 PRO A N 1
ATOM 1344 C CA . PRO A 1 178 ? -0.578 -10.027 -14.495 1.00 93.06 178 PRO A CA 1
ATOM 1345 C C . PRO A 1 178 ? -0.436 -8.561 -14.058 1.00 93.06 178 PRO A C 1
ATOM 1347 O O . PRO A 1 178 ? -1.429 -7.959 -13.671 1.00 93.06 178 PRO A O 1
ATOM 1350 N N . LEU A 1 179 ? 0.771 -7.995 -14.079 1.00 90.25 179 LEU A N 1
ATOM 1351 C CA . LEU A 1 179 ? 1.079 -6.659 -13.576 1.00 90.25 179 LEU A CA 1
ATOM 1352 C C . LEU A 1 179 ? 1.155 -5.635 -14.716 1.00 90.25 179 LEU A C 1
ATOM 1354 O O . LEU A 1 179 ? 1.703 -5.935 -15.771 1.00 90.25 179 LEU A O 1
ATOM 1358 N N . GLY A 1 180 ? 0.645 -4.425 -14.484 1.00 87.94 180 GLY A N 1
ATOM 1359 C CA . GLY A 1 180 ? 0.708 -3.307 -15.427 1.00 87.94 180 GLY A CA 1
ATOM 1360 C C . GLY A 1 180 ? 1.309 -2.040 -14.816 1.00 87.94 180 GLY A C 1
ATOM 1361 O O . GLY A 1 180 ? 1.935 -2.073 -13.757 1.00 87.94 180 GLY A O 1
ATOM 1362 N N . SER A 1 181 ? 1.102 -0.913 -15.499 1.00 89.62 181 SER A N 1
ATOM 1363 C CA . SER A 1 181 ? 1.529 0.421 -15.052 1.00 89.62 181 SER A CA 1
ATOM 1364 C C . SER A 1 181 ? 0.588 1.072 -14.033 1.00 89.62 181 SER A C 1
ATOM 1366 O O . SER A 1 181 ? 0.967 2.050 -13.391 1.00 89.62 181 SER A O 1
ATOM 1368 N N . HIS A 1 182 ? -0.624 0.534 -13.888 1.00 95.31 182 HIS A N 1
ATOM 1369 C CA . HIS A 1 182 ? -1.683 1.024 -13.008 1.00 95.31 182 HIS A CA 1
ATOM 1370 C C . HIS A 1 182 ? -2.284 -0.118 -12.185 1.00 95.31 182 HIS A C 1
ATOM 1372 O O . HIS A 1 182 ? -2.053 -1.293 -12.485 1.00 95.31 182 HIS A O 1
ATOM 1378 N N . ALA A 1 183 ? -3.065 0.230 -11.157 1.00 93.81 183 ALA A N 1
ATOM 1379 C CA . ALA A 1 183 ? -3.879 -0.738 -10.435 1.00 93.81 183 ALA A CA 1
ATOM 1380 C C . ALA A 1 183 ? -4.830 -1.404 -11.429 1.00 93.81 183 ALA A C 1
ATOM 1382 O O . ALA A 1 183 ? -5.540 -0.728 -12.163 1.00 93.81 183 ALA A O 1
ATOM 1383 N N . GLY A 1 184 ? -4.820 -2.729 -11.495 1.00 92.50 184 GLY A N 1
ATOM 1384 C CA . GLY A 1 184 ? -5.586 -3.456 -12.504 1.00 92.50 184 GLY A CA 1
ATOM 1385 C C . GLY A 1 184 ? -6.443 -4.567 -11.910 1.00 92.50 184 GLY A C 1
ATOM 1386 O O . GLY A 1 184 ? -6.393 -4.811 -10.705 1.00 92.50 184 GLY A O 1
ATOM 1387 N N . PRO A 1 185 ? -7.163 -5.324 -12.758 1.00 92.69 185 PRO A N 1
ATOM 1388 C CA . PRO A 1 185 ? -7.962 -6.478 -12.330 1.00 92.69 185 PRO A CA 1
ATOM 1389 C C . PRO A 1 185 ? -7.166 -7.550 -11.571 1.00 92.69 185 PRO A C 1
ATOM 1391 O O . PRO A 1 185 ? -7.733 -8.358 -10.841 1.00 92.69 185 PRO A O 1
ATOM 1394 N N . ASN A 1 186 ? -5.845 -7.569 -11.755 1.00 95.50 186 ASN A N 1
ATOM 1395 C CA . ASN A 1 186 ? -4.942 -8.499 -11.091 1.00 95.50 186 ASN A CA 1
ATOM 1396 C C . ASN A 1 186 ? -4.251 -7.904 -9.855 1.00 95.50 186 ASN A C 1
ATOM 1398 O O . ASN A 1 186 ? -3.509 -8.632 -9.200 1.00 95.50 186 ASN A O 1
ATOM 1402 N N . THR A 1 187 ? -4.470 -6.632 -9.522 1.00 96.81 187 THR A N 1
ATOM 1403 C CA . THR A 1 187 ? -3.974 -6.028 -8.281 1.00 96.81 187 THR A CA 1
ATOM 1404 C C . THR A 1 187 ? -4.928 -6.392 -7.149 1.00 96.81 187 THR A C 1
ATOM 1406 O O . THR A 1 187 ? -6.130 -6.137 -7.224 1.00 96.81 187 THR A O 1
ATOM 1409 N N . ALA A 1 188 ? -4.416 -7.023 -6.092 1.00 96.38 188 ALA A N 1
ATOM 1410 C CA . ALA A 1 188 ? -5.264 -7.524 -5.011 1.00 96.38 188 ALA A CA 1
ATOM 1411 C C . ALA A 1 188 ? -6.039 -6.393 -4.315 1.00 96.38 188 ALA A C 1
ATOM 1413 O O . ALA A 1 188 ? -5.450 -5.423 -3.842 1.00 96.38 188 ALA A O 1
ATOM 1414 N N . GLY A 1 189 ? -7.366 -6.529 -4.252 1.00 94.62 189 GLY A N 1
ATOM 1415 C CA . GLY A 1 189 ? -8.261 -5.554 -3.624 1.00 94.62 189 GLY A CA 1
ATOM 1416 C C . GLY A 1 189 ? -8.549 -4.300 -4.457 1.00 94.62 189 GLY A C 1
ATOM 1417 O O . GLY A 1 189 ? -9.328 -3.464 -4.006 1.00 94.62 189 GLY A O 1
ATOM 1418 N N . ALA A 1 190 ? -7.978 -4.164 -5.659 1.00 95.25 190 ALA A N 1
ATOM 1419 C CA . ALA A 1 190 ? -8.268 -3.029 -6.526 1.00 95.25 190 ALA A CA 1
ATOM 1420 C C . ALA A 1 190 ? -9.701 -3.112 -7.073 1.00 95.25 190 ALA A C 1
ATOM 1422 O O . ALA A 1 190 ? -10.096 -4.102 -7.686 1.00 95.25 190 ALA A O 1
ATOM 1423 N N . ILE A 1 191 ? -10.465 -2.038 -6.874 1.00 93.44 191 ILE A N 1
ATOM 1424 C CA . ILE A 1 191 ? -11.841 -1.879 -7.382 1.00 93.44 191 ILE A CA 1
ATOM 1425 C C . ILE A 1 191 ? -11.969 -0.738 -8.401 1.00 93.44 191 ILE A C 1
ATOM 1427 O O . ILE A 1 191 ? -13.033 -0.510 -8.966 1.00 93.44 191 ILE A O 1
ATOM 1431 N N . SER A 1 192 ? -10.881 0.000 -8.619 1.00 93.12 192 SER A N 1
ATOM 1432 C CA . SER A 1 192 ? -10.779 1.105 -9.566 1.00 93.12 192 SER A CA 1
ATOM 1433 C C . SER A 1 192 ? -9.343 1.180 -10.058 1.00 93.12 192 SER A C 1
ATOM 1435 O O . SER A 1 192 ? -8.417 1.113 -9.251 1.00 93.12 192 SER A O 1
ATOM 1437 N N . GLU A 1 193 ? -9.165 1.355 -11.366 1.00 94.56 193 GLU A N 1
ATOM 1438 C CA . GLU A 1 193 ? -7.835 1.498 -11.957 1.00 94.56 193 GLU A CA 1
ATOM 1439 C C . GLU A 1 193 ? -7.183 2.821 -11.563 1.00 94.56 193 GLU A C 1
ATOM 1441 O O . GLU A 1 193 ? -6.011 2.835 -11.213 1.00 94.56 193 GLU A O 1
ATOM 1446 N N . GLY A 1 194 ? -7.939 3.927 -11.590 1.00 90.38 194 GLY A N 1
ATOM 1447 C CA . GLY A 1 194 ? -7.422 5.257 -11.248 1.00 90.38 194 GLY A CA 1
ATOM 1448 C C . GLY A 1 194 ? -6.424 5.825 -12.265 1.00 90.38 194 GLY A C 1
ATOM 1449 O O . GLY A 1 194 ? -5.589 6.643 -11.893 1.00 90.38 194 GLY A O 1
ATOM 1450 N N . GLY A 1 195 ? -6.453 5.370 -13.523 1.00 88.94 195 GLY A N 1
ATOM 1451 C CA . GLY A 1 195 ? -5.614 5.920 -14.595 1.00 88.94 195 GLY A CA 1
ATOM 1452 C C . GLY A 1 195 ? -6.093 7.285 -15.081 1.00 88.94 195 GLY A C 1
ATOM 1453 O O . GLY A 1 195 ? -5.304 8.218 -15.183 1.00 88.94 195 GLY A O 1
ATOM 1454 N N . TYR A 1 196 ? -7.401 7.429 -15.306 1.00 88.25 196 TYR A N 1
ATOM 1455 C CA . TYR A 1 196 ? -8.014 8.741 -15.498 1.00 88.25 196 TYR A CA 1
ATOM 1456 C C . TYR A 1 196 ? -8.351 9.334 -14.128 1.00 88.25 196 TYR A C 1
ATOM 1458 O O . TYR A 1 196 ? -9.200 8.792 -13.408 1.00 88.25 196 TYR A O 1
ATOM 1466 N N . LEU A 1 197 ? -7.650 10.400 -13.744 1.00 89.12 197 LEU A N 1
ATOM 1467 C CA . LEU A 1 197 ? -7.718 10.925 -12.385 1.00 89.12 197 LEU A CA 1
ATOM 1468 C C . LEU A 1 197 ? -9.034 11.689 -12.131 1.00 89.12 197 LEU A C 1
ATOM 1470 O O . LEU A 1 197 ? -9.852 11.943 -13.016 1.00 89.12 197 LEU A O 1
ATOM 1474 N N . GLY A 1 198 ? -9.289 11.976 -10.854 1.00 87.50 198 GLY A N 1
ATOM 1475 C CA . GLY A 1 198 ? -10.432 12.767 -10.388 1.00 87.50 198 GLY A CA 1
ATOM 1476 C C . GLY A 1 198 ? -11.720 11.981 -10.107 1.00 87.50 198 GLY A C 1
ATOM 1477 O O . GLY A 1 198 ? -12.425 12.301 -9.150 1.00 87.50 198 GLY A O 1
ATOM 1478 N N . PHE A 1 199 ? -12.005 10.886 -10.824 1.00 90.12 199 PHE A N 1
ATOM 1479 C CA . PHE A 1 199 ? -13.242 10.110 -10.601 1.00 90.12 199 PHE A CA 1
ATOM 1480 C C . PHE A 1 199 ? -13.319 9.435 -9.232 1.00 90.12 199 PHE A C 1
ATOM 1482 O O . PHE A 1 199 ? -14.395 9.361 -8.640 1.00 90.12 199 PHE A O 1
ATOM 1489 N N . ALA A 1 200 ? -12.177 9.010 -8.688 1.00 91.62 200 ALA A N 1
ATOM 1490 C CA . ALA A 1 200 ? -12.077 8.519 -7.318 1.00 91.62 200 ALA A CA 1
ATOM 1491 C C . ALA A 1 200 ? -12.718 9.489 -6.312 1.00 91.62 200 ALA A C 1
ATOM 1493 O O . ALA A 1 200 ? -13.524 9.073 -5.484 1.00 91.62 200 ALA A O 1
ATOM 1494 N N . GLY A 1 201 ? -12.425 10.787 -6.436 1.00 91.00 201 GLY A N 1
ATOM 1495 C CA . GLY A 1 201 ? -12.966 11.830 -5.565 1.00 91.00 201 GLY A CA 1
ATOM 1496 C C . GLY A 1 201 ? -14.467 12.069 -5.733 1.00 91.00 201 G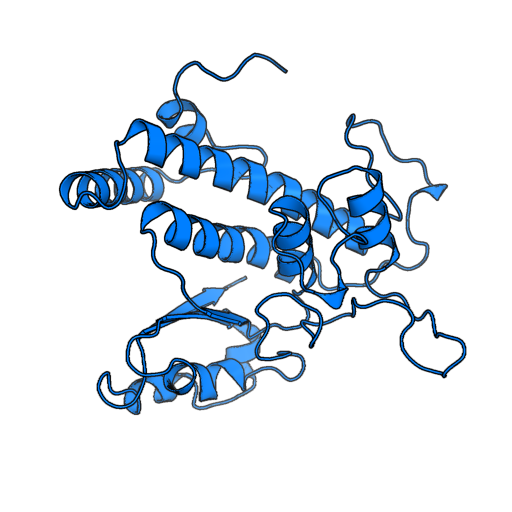LY A C 1
ATOM 1497 O O . GLY A 1 201 ? -15.106 12.541 -4.798 1.00 91.00 201 GLY A O 1
ATOM 1498 N N . LEU A 1 202 ? -15.039 11.716 -6.886 1.00 90.94 202 LEU A N 1
ATOM 1499 C CA . LEU A 1 202 ? -16.471 11.861 -7.158 1.00 90.94 202 LEU A CA 1
ATOM 1500 C C . LEU A 1 202 ? -17.295 10.670 -6.655 1.00 90.94 202 LEU A C 1
ATOM 1502 O O . LEU A 1 202 ? -18.449 10.849 -6.278 1.00 90.94 202 LEU A O 1
ATOM 1506 N N . GLN A 1 203 ? -16.719 9.465 -6.646 1.00 91.00 203 GLN A N 1
ATOM 1507 C CA . GLN A 1 203 ? -17.474 8.232 -6.390 1.00 91.00 203 GLN A CA 1
ATOM 1508 C C . GLN A 1 203 ? -17.267 7.627 -4.999 1.00 91.00 203 GLN A C 1
ATOM 1510 O O . GLN A 1 203 ? -18.130 6.881 -4.540 1.00 91.00 203 GLN A O 1
ATOM 1515 N N . TYR A 1 204 ? -16.156 7.930 -4.315 1.00 93.31 204 TYR A N 1
ATOM 1516 C CA . TYR A 1 204 ? -15.724 7.154 -3.144 1.00 93.31 204 TYR A CA 1
ATOM 1517 C C . TYR A 1 204 ? -16.746 7.086 -2.004 1.00 93.31 204 TYR A C 1
ATOM 1519 O O . TYR A 1 204 ? -16.828 6.077 -1.306 1.00 93.31 204 TYR A O 1
ATOM 1527 N N . VAL A 1 205 ? -17.540 8.143 -1.818 1.00 94.31 205 VAL A N 1
ATOM 1528 C CA . VAL A 1 205 ? -18.574 8.205 -0.777 1.00 94.31 205 VAL A CA 1
ATOM 1529 C C . VAL A 1 205 ? -19.695 7.187 -1.000 1.00 94.31 205 VAL A C 1
ATOM 1531 O O . VAL A 1 205 ? -20.330 6.768 -0.040 1.00 94.31 205 VAL A O 1
ATOM 1534 N N . HIS A 1 206 ? -19.913 6.755 -2.243 1.00 93.38 206 HIS A N 1
ATOM 1535 C CA . HIS A 1 206 ? -20.949 5.790 -2.621 1.00 93.38 206 HIS A CA 1
ATOM 1536 C C . HIS A 1 206 ? -20.401 4.385 -2.887 1.00 93.38 206 HIS A C 1
ATOM 1538 O O . HIS A 1 206 ? -21.153 3.477 -3.226 1.00 93.38 206 HIS A O 1
ATOM 1544 N N . THR A 1 207 ? -19.089 4.201 -2.764 1.00 94.25 207 THR A N 1
ATOM 1545 C CA . THR A 1 207 ? -18.428 2.926 -3.028 1.00 94.25 207 THR A CA 1
ATOM 1546 C C . THR A 1 207 ? -18.642 1.868 -1.931 1.00 94.25 207 THR A C 1
ATOM 1548 O O . THR A 1 207 ? -18.904 0.728 -2.307 1.00 94.25 207 THR A O 1
ATOM 1551 N N . PRO A 1 208 ? -18.534 2.155 -0.613 1.00 95.12 208 PRO A N 1
ATOM 1552 C CA . PRO A 1 208 ? -18.787 1.130 0.402 1.00 95.12 208 PRO A CA 1
ATOM 1553 C C . PRO A 1 208 ? -20.289 0.854 0.554 1.00 95.12 208 PRO A C 1
ATOM 1555 O O . PRO A 1 208 ? -21.084 1.792 0.649 1.00 95.12 208 PRO A O 1
ATOM 1558 N N . LEU A 1 209 ? -20.682 -0.416 0.665 1.00 94.19 209 LEU A N 1
ATOM 1559 C CA . LEU A 1 209 ? -22.059 -0.794 0.999 1.00 94.19 209 LEU A CA 1
ATOM 1560 C C . LEU A 1 209 ? -22.366 -0.549 2.489 1.00 94.19 209 LEU A C 1
ATOM 1562 O O . LEU A 1 209 ? -21.439 -0.450 3.300 1.00 94.19 209 LEU A O 1
ATOM 1566 N N . PRO A 1 210 ? -23.648 -0.467 2.900 1.00 94.19 210 PRO A N 1
ATOM 1567 C CA . PRO A 1 210 ? -24.009 -0.380 4.313 1.00 94.19 210 PRO A CA 1
ATOM 1568 C C . PRO A 1 210 ? -23.342 -1.477 5.157 1.00 94.19 210 PRO A C 1
ATOM 1570 O O . PRO A 1 210 ? -23.426 -2.664 4.847 1.00 94.19 210 PRO A O 1
ATOM 1573 N N . GLY A 1 211 ? -22.669 -1.070 6.237 1.00 91.88 211 GLY A N 1
ATOM 1574 C CA . GLY A 1 211 ? -21.886 -1.958 7.106 1.00 91.88 211 GLY A CA 1
ATOM 1575 C C . GLY A 1 211 ? -20.428 -2.166 6.677 1.00 91.88 211 GLY A C 1
ATOM 1576 O O . GLY A 1 211 ? -19.625 -2.635 7.483 1.00 91.88 211 GLY A O 1
ATOM 1577 N N . GLU A 1 212 ? -20.052 -1.769 5.461 1.00 94.06 212 GLU A N 1
ATOM 1578 C CA . GLU A 1 212 ? -18.665 -1.778 4.999 1.00 94.06 212 GLU A CA 1
ATOM 1579 C C . GLU A 1 212 ? -17.944 -0.473 5.355 1.00 94.06 212 GLU A C 1
ATOM 1581 O O . GLU A 1 212 ? -18.529 0.531 5.775 1.00 94.06 212 GLU A O 1
ATOM 1586 N N . SER A 1 213 ? -16.623 -0.479 5.203 1.00 95.50 213 SER A N 1
ATOM 1587 C CA . SER A 1 213 ? -15.784 0.705 5.361 1.00 95.50 213 SER A CA 1
ATOM 1588 C C . SER A 1 213 ? -14.754 0.763 4.245 1.00 95.50 213 SER A C 1
ATOM 1590 O O . SER A 1 213 ? -14.193 -0.271 3.886 1.00 95.50 213 SER A O 1
ATOM 1592 N N . LEU A 1 214 ? -14.472 1.957 3.728 1.00 96.62 214 LEU A N 1
ATOM 1593 C CA . LEU A 1 214 ? -13.542 2.170 2.618 1.00 96.62 214 LEU A CA 1
ATOM 1594 C C . LEU A 1 214 ? -12.512 3.237 2.976 1.00 96.62 214 LEU A C 1
ATOM 1596 O O . LEU A 1 214 ? -12.876 4.375 3.259 1.00 96.62 214 LEU A O 1
ATOM 1600 N N . VAL A 1 215 ? -11.226 2.899 2.896 1.00 97.56 215 VAL A N 1
ATOM 1601 C CA . VAL A 1 215 ? -10.149 3.897 2.907 1.00 97.56 215 VAL A CA 1
ATOM 1602 C C . VAL A 1 215 ? -9.914 4.382 1.484 1.00 97.56 215 VAL A C 1
ATOM 1604 O O . VAL A 1 215 ? -9.648 3.587 0.590 1.00 97.56 215 VAL A O 1
ATOM 1607 N N . THR A 1 216 ? -10.015 5.688 1.259 1.00 96.00 216 THR A N 1
ATOM 1608 C CA . THR A 1 216 ? -9.799 6.273 -0.068 1.00 96.00 216 THR A CA 1
ATOM 1609 C C . THR A 1 216 ? -8.573 7.164 -0.067 1.00 96.00 216 THR A C 1
ATOM 1611 O O . THR A 1 216 ? -8.584 8.217 0.561 1.00 96.00 216 THR A O 1
ATOM 1614 N N . PHE A 1 217 ? -7.536 6.777 -0.802 1.00 95.81 217 PHE A N 1
ATOM 1615 C CA . PHE A 1 217 ? -6.351 7.597 -1.023 1.00 95.81 217 PHE A CA 1
ATOM 1616 C C . PHE A 1 217 ? -6.627 8.587 -2.156 1.00 95.81 217 PHE A C 1
ATOM 1618 O O . PHE A 1 217 ? -6.540 8.248 -3.340 1.00 95.81 217 PHE A O 1
ATOM 1625 N N . LEU A 1 218 ? -7.011 9.803 -1.782 1.00 93.06 218 LEU A N 1
ATOM 1626 C CA . LEU A 1 218 ? -7.172 10.930 -2.690 1.00 93.06 218 LEU A CA 1
ATOM 1627 C C . LEU A 1 218 ? -5.811 11.571 -2.967 1.00 93.06 218 LEU A C 1
ATOM 1629 O O . LEU A 1 218 ? -4.873 11.434 -2.186 1.00 93.06 218 LEU A O 1
ATOM 1633 N N . SER A 1 219 ? -5.719 12.269 -4.089 1.00 88.44 219 SER A N 1
ATOM 1634 C CA . SER A 1 219 ? -4.534 13.014 -4.500 1.00 88.44 219 SER A CA 1
ATOM 1635 C C . SER A 1 219 ? -4.901 14.457 -4.714 1.00 88.44 219 SER A C 1
ATOM 1637 O O . SER A 1 219 ? -5.951 14.736 -5.285 1.00 88.44 219 SER A O 1
ATOM 1639 N N . ASP A 1 220 ? -4.016 15.335 -4.278 1.00 86.38 220 ASP A N 1
ATOM 1640 C CA . ASP A 1 220 ? -4.029 16.758 -4.583 1.00 86.38 220 ASP A CA 1
ATOM 1641 C C . ASP A 1 220 ? -4.064 17.041 -6.091 1.00 86.38 220 ASP A C 1
ATOM 1643 O O . ASP A 1 220 ? -4.987 17.710 -6.545 1.00 86.38 220 ASP A O 1
ATOM 1647 N N . GLY A 1 221 ? -3.170 16.452 -6.888 1.00 83.00 221 GLY A N 1
ATOM 1648 C CA . GLY A 1 221 ? -3.182 16.598 -8.347 1.00 83.00 221 GLY A CA 1
ATOM 1649 C C . GLY A 1 221 ? -4.495 16.114 -8.973 1.00 83.00 221 GLY A C 1
ATOM 1650 O O . GLY A 1 221 ? -5.118 16.821 -9.761 1.00 83.00 221 GLY A O 1
ATOM 1651 N N . ALA A 1 222 ? -4.997 14.948 -8.550 1.00 81.00 222 ALA A N 1
ATOM 1652 C CA . ALA A 1 222 ? -6.291 14.435 -9.015 1.00 81.00 222 ALA A CA 1
ATOM 1653 C C . ALA A 1 222 ? -7.483 15.315 -8.588 1.00 81.00 222 ALA A C 1
ATOM 1655 O O . ALA A 1 222 ? -8.521 15.323 -9.254 1.00 81.00 222 ALA A O 1
ATOM 1656 N N . PHE A 1 223 ? -7.361 16.018 -7.460 1.00 81.12 223 PHE A N 1
ATOM 1657 C CA . PHE A 1 223 ? -8.382 16.924 -6.939 1.00 81.12 223 PHE A CA 1
ATOM 1658 C C . PHE A 1 223 ? -8.511 18.190 -7.796 1.00 81.12 223 PHE A C 1
ATOM 1660 O O . PHE A 1 223 ? -9.599 18.756 -7.884 1.00 81.12 223 PHE A O 1
ATOM 1667 N N . GLU A 1 224 ? -7.433 18.608 -8.463 1.00 79.88 224 GLU A N 1
ATOM 1668 C CA . GLU A 1 224 ? -7.437 19.746 -9.389 1.00 79.88 224 GLU A CA 1
ATOM 1669 C C . GLU A 1 224 ? -8.077 19.413 -10.748 1.00 79.88 224 GLU A C 1
ATOM 1671 O O . GLU A 1 224 ? -8.626 20.302 -11.403 1.00 79.88 224 GLU A O 1
ATOM 1676 N N . GLU A 1 225 ? -8.053 18.143 -11.169 1.00 76.31 225 GLU A N 1
ATOM 1677 C CA . GLU A 1 225 ? -8.535 17.732 -12.495 1.00 76.31 225 GLU A CA 1
ATOM 1678 C C . GLU A 1 225 ? -10.062 17.713 -12.630 1.00 76.31 225 GLU A C 1
ATOM 1680 O O . GLU A 1 225 ? -10.600 18.097 -13.672 1.00 76.31 225 GLU A O 1
ATOM 1685 N N . GLN A 1 226 ? -10.778 17.255 -11.598 1.00 77.88 226 GLN A N 1
ATOM 1686 C CA . GLN A 1 226 ? -12.236 17.103 -11.630 1.00 77.88 226 GLN A CA 1
ATOM 1687 C C . GLN A 1 226 ? -12.899 17.880 -10.494 1.00 77.88 226 GLN A C 1
ATOM 1689 O O . GLN A 1 226 ? -12.672 17.625 -9.311 1.00 77.88 226 GLN A O 1
ATOM 1694 N N . ARG A 1 227 ? -13.783 18.812 -10.863 1.00 81.19 227 ARG A N 1
ATOM 1695 C CA . ARG A 1 227 ? -14.560 19.610 -9.904 1.00 81.19 227 ARG A CA 1
ATOM 1696 C C . ARG A 1 227 ? -15.648 18.766 -9.244 1.00 81.19 227 ARG A C 1
ATOM 1698 O O . ARG A 1 227 ? -16.253 17.920 -9.894 1.00 81.19 227 ARG A O 1
ATOM 1705 N N . GLY A 1 228 ? -15.977 19.083 -7.992 1.00 84.31 228 GLY A N 1
ATOM 1706 C CA . GLY A 1 228 ? -17.132 18.517 -7.290 1.00 84.31 228 GLY A CA 1
ATOM 1707 C C . GLY A 1 228 ? -16.798 17.404 -6.298 1.00 84.31 228 GLY A C 1
ATOM 1708 O O . GLY A 1 228 ? -17.680 16.984 -5.550 1.00 84.31 228 GLY A O 1
ATOM 1709 N N . SER A 1 229 ? -15.542 16.963 -6.222 1.00 86.69 229 SER A N 1
ATOM 1710 C CA . SER A 1 229 ? -15.072 16.029 -5.188 1.00 86.69 229 SER A CA 1
ATOM 1711 C C . SER A 1 229 ? -15.223 16.606 -3.769 1.00 86.69 229 SER A C 1
ATOM 1713 O O . SER A 1 229 ? -15.502 15.870 -2.825 1.00 86.69 229 SER A O 1
ATOM 1715 N N . ASP A 1 230 ? -15.147 17.932 -3.623 1.00 86.19 230 ASP A N 1
ATOM 1716 C CA . ASP A 1 230 ? -15.449 18.688 -2.401 1.00 86.19 230 ASP A CA 1
ATOM 1717 C C . ASP A 1 230 ? -16.940 18.665 -2.016 1.00 86.19 230 ASP A C 1
ATOM 1719 O O . ASP A 1 230 ? -17.288 18.824 -0.843 1.00 86.19 230 ASP A O 1
ATOM 1723 N N . TRP A 1 231 ? -17.830 18.423 -2.983 1.00 89.88 231 TRP A N 1
ATOM 1724 C CA . TRP A 1 231 ? -19.271 18.291 -2.755 1.00 89.88 231 TRP A CA 1
ATOM 1725 C C . TRP A 1 231 ? -19.699 16.851 -2.497 1.00 89.88 231 TRP A C 1
ATOM 1727 O O . TRP A 1 231 ? -20.732 16.661 -1.858 1.00 89.88 231 TRP A O 1
ATOM 1737 N N . ALA A 1 232 ? -18.913 15.853 -2.922 1.00 89.69 232 ALA A N 1
ATOM 1738 C CA . ALA A 1 232 ? -19.250 14.436 -2.779 1.00 89.69 232 ALA A CA 1
ATOM 1739 C C . ALA A 1 232 ? -19.710 14.053 -1.351 1.00 89.69 232 ALA A C 1
ATOM 1741 O O . ALA A 1 232 ? -20.778 13.450 -1.220 1.00 89.69 232 ALA A O 1
ATOM 1742 N N . PRO A 1 233 ? -19.041 14.486 -0.257 1.00 90.50 233 PRO A N 1
ATOM 1743 C CA . PRO A 1 233 ? -19.495 14.189 1.107 1.00 90.50 233 PRO A CA 1
ATOM 1744 C C . PRO A 1 233 ? -20.893 14.710 1.456 1.00 90.50 233 PRO A C 1
ATOM 1746 O O . PRO A 1 233 ? -21.532 14.165 2.351 1.00 90.50 233 PRO A O 1
ATOM 1749 N N . ARG A 1 234 ? -21.397 15.747 0.772 1.00 91.88 234 ARG A N 1
ATOM 1750 C CA . ARG A 1 234 ? -22.742 16.298 1.026 1.00 91.88 234 ARG A CA 1
ATOM 1751 C C . ARG A 1 234 ? -23.862 15.353 0.596 1.00 91.88 234 ARG A C 1
ATOM 1753 O O . ARG A 1 234 ? -24.993 15.527 1.044 1.00 91.88 234 ARG A O 1
ATOM 1760 N N . TRP A 1 235 ? -23.559 14.384 -0.264 1.00 89.25 235 TRP A N 1
ATOM 1761 C CA . TRP A 1 235 ? -24.507 13.366 -0.714 1.00 89.25 235 TRP A CA 1
ATOM 1762 C C . TRP A 1 235 ? -24.308 12.019 -0.018 1.00 89.25 235 TRP A C 1
ATOM 1764 O O . TRP A 1 235 ? -25.055 11.085 -0.290 1.00 89.25 235 TRP A O 1
ATOM 1774 N N . TRP A 1 236 ? -23.360 11.918 0.917 1.00 92.44 236 TRP A N 1
ATOM 1775 C CA . TRP A 1 236 ? -23.192 10.724 1.733 1.00 92.44 236 TRP A CA 1
ATOM 1776 C C . TRP A 1 236 ? -24.256 10.639 2.829 1.00 92.44 236 TRP A C 1
ATOM 1778 O O . TRP A 1 236 ? -24.519 11.613 3.541 1.00 92.44 236 TRP A O 1
ATOM 1788 N N . ARG A 1 237 ? -24.821 9.444 3.013 1.00 88.44 237 ARG A N 1
ATOM 1789 C CA . ARG A 1 237 ? -25.644 9.097 4.172 1.00 88.44 237 ARG A CA 1
ATOM 1790 C C . ARG A 1 237 ? -25.258 7.710 4.662 1.00 88.44 237 ARG A C 1
ATOM 1792 O O . ARG A 1 237 ? -25.154 6.785 3.863 1.00 88.44 237 ARG A O 1
ATOM 1799 N N . ALA A 1 238 ? -25.107 7.565 5.978 1.00 83.31 238 ALA A N 1
ATOM 1800 C CA . ALA A 1 238 ? -24.734 6.297 6.612 1.00 83.31 238 ALA A CA 1
ATOM 1801 C C . ALA A 1 238 ? -25.763 5.168 6.401 1.00 83.31 238 ALA A C 1
ATOM 1803 O O . ALA A 1 238 ? -25.433 3.997 6.565 1.00 83.31 238 ALA A O 1
ATOM 1804 N N . GLU A 1 239 ? -27.013 5.521 6.088 1.00 86.81 239 GLU A N 1
ATOM 1805 C CA . GLU A 1 239 ? -28.094 4.575 5.783 1.00 86.81 239 GLU A CA 1
ATOM 1806 C C . GLU A 1 239 ? -28.027 4.024 4.350 1.00 86.81 239 GLU A C 1
ATOM 1808 O O . GLU A 1 239 ? -28.423 2.883 4.124 1.00 86.81 239 GLU A O 1
ATOM 1813 N N . ASP A 1 240 ? -27.477 4.799 3.409 1.00 91.69 240 ASP A N 1
ATOM 1814 C CA . ASP A 1 240 ? -27.409 4.444 1.986 1.00 91.69 240 ASP A CA 1
ATOM 1815 C C . ASP A 1 240 ? -26.066 3.796 1.619 1.00 91.69 240 ASP A C 1
ATOM 1817 O O . ASP A 1 240 ? -25.994 2.925 0.750 1.00 91.69 240 ASP A O 1
ATOM 1821 N N . CYS A 1 241 ? -24.981 4.232 2.265 1.00 92.81 241 CYS A N 1
ATOM 1822 C CA . CYS A 1 241 ? -23.613 3.811 1.972 1.00 92.81 241 CYS A CA 1
ATOM 1823 C C . CYS A 1 241 ? -22.825 3.576 3.268 1.00 92.81 241 CYS A C 1
ATOM 1825 O O . CYS A 1 241 ? -23.112 4.155 4.317 1.00 92.81 241 CYS A O 1
ATOM 1827 N N . GLY A 1 242 ? -21.795 2.736 3.193 1.00 93.25 242 GLY A N 1
ATOM 1828 C CA . GLY A 1 242 ? -20.892 2.452 4.304 1.00 93.25 242 GLY A CA 1
ATOM 1829 C C . GLY A 1 242 ? -19.977 3.623 4.669 1.00 93.25 242 GLY A C 1
ATOM 1830 O O . GLY A 1 242 ? -20.066 4.732 4.138 1.00 93.25 242 GLY A O 1
ATOM 1831 N N . PHE A 1 243 ? -19.066 3.377 5.608 1.00 94.00 243 PHE A N 1
ATOM 1832 C CA . PHE A 1 243 ? -18.213 4.421 6.172 1.00 94.00 243 PHE A CA 1
ATOM 1833 C C . PHE A 1 243 ? -17.001 4.714 5.275 1.00 94.00 243 PHE A C 1
ATOM 1835 O O . PHE A 1 243 ? -16.077 3.905 5.165 1.00 94.00 243 PHE A O 1
ATOM 1842 N N . ALA A 1 244 ? -16.989 5.885 4.640 1.00 93.62 244 ALA A N 1
ATOM 1843 C CA . ALA A 1 244 ? -15.885 6.337 3.800 1.00 93.62 244 ALA A CA 1
ATOM 1844 C C . ALA A 1 244 ? -14.842 7.132 4.609 1.00 93.62 244 ALA A C 1
ATOM 1846 O O . ALA A 1 244 ? -15.180 8.046 5.359 1.00 93.62 244 ALA A O 1
ATOM 1847 N N . ILE A 1 245 ? -13.562 6.799 4.432 1.00 95.12 245 ILE A N 1
ATOM 1848 C CA . ILE A 1 245 ? -12.415 7.393 5.133 1.00 95.12 245 ILE A CA 1
ATOM 1849 C C . ILE A 1 245 ? -11.453 7.966 4.080 1.00 95.12 245 ILE A C 1
ATOM 1851 O O . ILE A 1 245 ? -10.542 7.262 3.630 1.00 95.12 245 ILE A O 1
ATOM 1855 N N . PRO A 1 246 ? -11.655 9.216 3.634 1.00 93.81 246 PRO A N 1
ATOM 1856 C CA . PRO A 1 246 ? -10.750 9.850 2.689 1.00 93.81 246 PRO A CA 1
ATOM 1857 C C . PRO A 1 246 ? -9.434 10.241 3.374 1.00 93.81 246 PRO A C 1
ATOM 1859 O O . PRO A 1 246 ? -9.423 10.844 4.447 1.00 93.81 246 PRO A O 1
ATOM 1862 N N . ILE A 1 247 ? -8.320 9.923 2.724 1.00 93.81 247 ILE A N 1
ATOM 1863 C CA . ILE A 1 247 ? -6.966 10.338 3.083 1.00 93.81 247 ILE A CA 1
ATOM 1864 C C . ILE A 1 247 ? -6.431 11.132 1.900 1.00 93.81 247 ILE A C 1
ATOM 1866 O O . ILE A 1 247 ? -6.265 10.582 0.814 1.00 93.81 247 ILE A O 1
ATOM 1870 N N . MET A 1 248 ? -6.162 12.419 2.105 1.00 91.44 248 MET A N 1
ATOM 1871 C CA . MET A 1 248 ? -5.483 13.229 1.100 1.00 91.44 248 MET A CA 1
ATOM 1872 C C . MET A 1 248 ? -3.983 12.940 1.150 1.00 91.44 248 MET A C 1
ATOM 1874 O O . MET A 1 248 ? -3.331 13.203 2.162 1.00 91.44 248 MET A O 1
ATOM 1878 N N . VAL A 1 249 ? -3.441 12.409 0.060 1.00 89.56 249 VAL A N 1
ATOM 1879 C CA . VAL A 1 249 ? -2.002 12.371 -0.192 1.00 89.56 249 VAL A CA 1
ATOM 1880 C C . VAL A 1 249 ? -1.640 13.710 -0.831 1.00 89.56 249 VAL A C 1
ATOM 1882 O O . VAL A 1 249 ? -1.978 13.947 -1.986 1.00 89.56 249 VAL A O 1
ATOM 1885 N N . LEU A 1 250 ? -1.031 14.582 -0.027 1.00 86.62 250 LEU A N 1
ATOM 1886 C CA . LEU A 1 250 ? -0.609 15.936 -0.393 1.00 86.62 250 LEU A CA 1
ATOM 1887 C C . LEU A 1 250 ? 0.919 15.927 -0.546 1.00 86.62 250 LEU A C 1
ATOM 1889 O O . LEU A 1 250 ? 1.608 15.943 0.481 1.00 86.62 250 LEU A O 1
ATOM 1893 N N . ASN A 1 251 ? 1.438 15.773 -1.768 1.00 81.88 251 ASN A N 1
ATOM 1894 C CA . ASN A 1 251 ? 2.843 15.405 -2.000 1.00 81.88 251 ASN A CA 1
ATOM 1895 C C . ASN A 1 251 ? 3.577 16.171 -3.106 1.00 81.88 251 ASN A C 1
ATOM 1897 O O . ASN A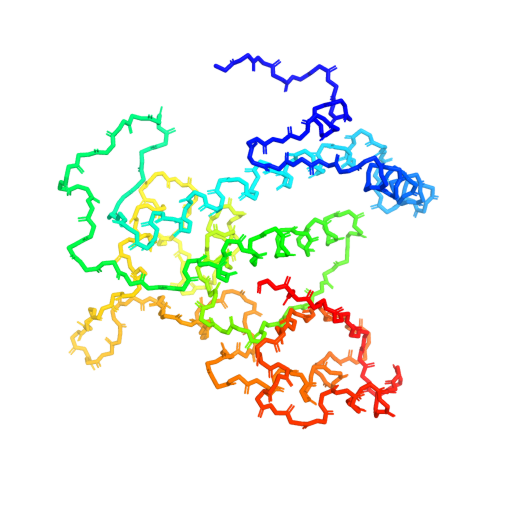 1 251 ? 2.945 16.853 -3.931 1.00 81.88 251 ASN A O 1
#

Radius of gyration: 19.1 Å; Cα contacts (8 Å, |Δi|>4): 422; chains: 1; bounding box: 54×38×55 Å